Protein AF-A0AAJ5CHE5-F1 (afdb_monomer_lite)

pLDDT: mean 71.98, std 23.08, range [25.66, 97.44]

Sequence (199 aa):
MELFTPKFQGRPWISGQRVLHGYALPSAEVDTELLDFAAMCRPLMDGYPIDPLYPATPGDPGLLHITIDMVADAPSAEIIPAERDDLIGALGDQLAGLAPFTAQVGPPIGNIAGIVFDVWPDAEVLALQERMRAAMLAARGPVGPRQGPAALASTPAAQRLGADIRANPARHSGEGRQHHQERAGRCRTSAGPDRHRAR

Structure (mmCIF, N/CA/C/O backbone):
data_AF-A0AAJ5CHE5-F1
#
_entry.id   AF-A0AAJ5CHE5-F1
#
loop_
_atom_site.group_PDB
_atom_site.id
_atom_site.type_symbol
_atom_site.label_atom_id
_atom_site.label_alt_id
_atom_site.label_comp_id
_atom_site.label_asym_id
_atom_site.label_entity_id
_atom_site.label_seq_id
_atom_site.pdbx_PDB_ins_code
_atom_site.Cartn_x
_atom_site.Cartn_y
_atom_site.Cartn_z
_atom_site.occupancy
_atom_site.B_iso_or_equiv
_atom_site.auth_seq_id
_atom_site.auth_comp_id
_atom_site.auth_asym_id
_atom_site.auth_atom_id
_atom_site.pdbx_PDB_model_num
ATOM 1 N N . MET A 1 1 ? 2.580 -4.494 -28.553 1.00 56.59 1 MET A N 1
ATOM 2 C CA . MET A 1 1 ? 2.465 -3.819 -27.246 1.00 56.59 1 MET A CA 1
ATOM 3 C C . MET A 1 1 ? 3.868 -3.378 -26.876 1.00 56.59 1 MET A C 1
ATOM 5 O O . MET A 1 1 ? 4.761 -4.214 -26.941 1.00 56.59 1 MET A O 1
ATOM 9 N N . GLU A 1 2 ? 4.098 -2.090 -26.629 1.00 58.28 2 GLU A N 1
ATOM 10 C CA . GLU A 1 2 ? 5.409 -1.632 -26.151 1.00 58.28 2 GLU A CA 1
ATOM 11 C C . GLU A 1 2 ? 5.660 -2.185 -24.746 1.00 58.28 2 GLU A C 1
ATOM 13 O O . GLU A 1 2 ? 4.721 -2.343 -23.966 1.00 58.28 2 GLU A O 1
ATOM 18 N N . LEU A 1 3 ? 6.911 -2.522 -24.436 1.00 64.12 3 LEU A N 1
ATOM 19 C CA . LEU A 1 3 ? 7.287 -3.002 -23.110 1.00 64.12 3 LEU A CA 1
ATOM 20 C C . LEU A 1 3 ? 7.172 -1.861 -22.098 1.00 64.12 3 LEU A C 1
ATOM 22 O O . LEU A 1 3 ? 7.753 -0.789 -22.281 1.00 64.12 3 LEU A O 1
ATOM 26 N N . PHE A 1 4 ? 6.454 -2.110 -21.003 1.00 71.12 4 PHE A N 1
ATOM 27 C CA . PHE A 1 4 ? 6.445 -1.199 -19.867 1.00 71.12 4 PHE A CA 1
ATOM 28 C C . PHE A 1 4 ? 7.866 -1.037 -19.335 1.00 71.12 4 PHE A C 1
ATOM 30 O O . PHE A 1 4 ? 8.502 -2.005 -18.922 1.00 71.12 4 PHE A O 1
ATOM 37 N N . THR A 1 5 ? 8.354 0.201 -19.342 1.00 74.50 5 THR A N 1
ATOM 38 C CA . THR A 1 5 ? 9.623 0.559 -18.713 1.00 74.50 5 THR A CA 1
ATOM 39 C C . THR A 1 5 ? 9.305 1.265 -17.398 1.00 74.50 5 THR A C 1
ATOM 41 O O . THR A 1 5 ? 8.862 2.419 -17.438 1.00 74.50 5 THR A O 1
ATOM 44 N N . PRO A 1 6 ? 9.492 0.607 -16.240 1.00 76.12 6 PRO A N 1
ATOM 45 C CA . PRO A 1 6 ? 9.249 1.246 -14.957 1.00 76.12 6 PRO A CA 1
ATOM 46 C C . PRO A 1 6 ? 10.146 2.475 -14.790 1.00 76.12 6 PRO A C 1
ATOM 48 O O . PRO A 1 6 ? 11.259 2.542 -15.320 1.00 76.12 6 PRO A O 1
ATOM 51 N N . LYS A 1 7 ? 9.647 3.467 -14.052 1.00 83.19 7 LYS A N 1
ATOM 52 C CA . LYS A 1 7 ? 10.379 4.693 -13.727 1.00 83.19 7 LYS A CA 1
ATOM 53 C C . LYS A 1 7 ? 10.374 4.928 -12.223 1.00 83.19 7 LYS A C 1
ATOM 55 O O . LYS A 1 7 ? 9.366 4.683 -11.568 1.00 83.19 7 LYS A O 1
ATOM 60 N N . PHE A 1 8 ? 11.470 5.465 -11.703 1.00 83.50 8 PHE A N 1
ATOM 61 C CA . PHE A 1 8 ? 11.593 5.953 -10.332 1.00 83.50 8 PHE A CA 1
ATOM 62 C C . PHE A 1 8 ? 12.081 7.400 -10.373 1.00 83.50 8 PHE A C 1
ATOM 64 O O . PHE A 1 8 ? 13.067 7.699 -11.045 1.00 83.50 8 PHE A O 1
ATOM 71 N N . GLN A 1 9 ? 11.360 8.314 -9.716 1.00 82.75 9 GLN A N 1
ATOM 72 C CA . GLN A 1 9 ? 11.674 9.754 -9.720 1.00 82.75 9 GLN A CA 1
ATOM 73 C C . GLN A 1 9 ? 11.878 10.335 -11.136 1.00 82.75 9 GLN A C 1
ATOM 75 O O . GLN A 1 9 ? 12.824 11.070 -11.410 1.00 82.75 9 GLN A O 1
ATOM 80 N N . GLY A 1 10 ? 11.017 9.943 -12.081 1.00 84.38 10 GLY A N 1
ATOM 81 C CA . GLY A 1 10 ? 11.085 10.391 -13.477 1.00 84.38 10 GLY A CA 1
ATOM 82 C C . GLY A 1 10 ? 12.214 9.771 -14.313 1.00 84.38 10 GLY A C 1
ATOM 83 O O . GLY A 1 10 ? 12.252 9.994 -15.525 1.00 84.38 10 GLY A O 1
ATOM 84 N N . ARG A 1 11 ? 13.093 8.960 -13.716 1.00 85.06 11 ARG A N 1
ATOM 85 C CA . ARG A 1 11 ? 14.203 8.272 -14.394 1.00 85.06 11 ARG A CA 1
ATOM 86 C C . ARG A 1 11 ? 13.847 6.813 -14.682 1.00 85.06 11 ARG A C 1
ATOM 88 O O . ARG A 1 11 ? 13.038 6.249 -13.947 1.00 85.06 11 ARG A O 1
ATOM 95 N N . PRO A 1 12 ? 14.421 6.184 -15.725 1.00 87.38 12 PRO A N 1
ATOM 96 C CA . PRO A 1 12 ? 14.278 4.746 -15.932 1.00 87.38 12 PRO A CA 1
ATOM 97 C C . PRO A 1 12 ? 14.688 3.966 -14.679 1.00 87.38 12 PRO A C 1
ATOM 99 O O . PRO A 1 12 ? 15.694 4.290 -14.048 1.00 87.38 12 PRO A O 1
ATOM 102 N N . TRP A 1 13 ? 13.902 2.956 -14.321 1.00 84.19 13 TRP A N 1
ATOM 103 C CA . TRP A 1 13 ? 14.208 2.057 -13.214 1.00 84.19 13 TRP A CA 1
ATOM 104 C C . TRP A 1 13 ? 15.502 1.289 -13.483 1.00 84.19 13 TRP A C 1
ATOM 106 O O . TRP A 1 13 ? 15.678 0.715 -14.561 1.00 84.19 13 TRP A O 1
ATOM 116 N N . ILE A 1 14 ? 16.396 1.243 -12.498 1.00 87.44 14 ILE A N 1
ATOM 117 C CA . ILE A 1 14 ? 17.652 0.499 -12.606 1.00 87.44 14 ILE A CA 1
ATOM 118 C C . ILE A 1 14 ? 17.407 -0.947 -12.164 1.00 87.44 14 ILE A C 1
ATOM 120 O O . ILE A 1 14 ? 16.807 -1.201 -11.123 1.00 87.44 14 ILE A O 1
ATOM 124 N N . SER A 1 15 ? 17.869 -1.927 -12.944 1.00 84.19 15 SER A N 1
ATOM 125 C CA . SER A 1 15 ? 17.738 -3.339 -12.558 1.00 84.19 15 SER A CA 1
ATOM 126 C C . SER A 1 15 ? 18.385 -3.599 -11.192 1.00 84.19 15 SER A C 1
ATOM 128 O O . SER A 1 15 ? 19.487 -3.129 -10.919 1.00 84.19 15 SER A O 1
ATOM 130 N N . GLY A 1 16 ? 17.685 -4.322 -10.316 1.00 84.81 16 GLY A N 1
ATOM 131 C CA . GLY A 1 16 ? 18.113 -4.561 -8.932 1.00 84.81 16 GLY A CA 1
ATOM 132 C C . GLY A 1 16 ? 17.832 -3.411 -7.959 1.00 84.81 16 GLY A C 1
ATOM 133 O O . GLY A 1 16 ? 17.981 -3.601 -6.751 1.00 84.81 16 GLY A O 1
ATOM 134 N N . GLN A 1 17 ? 17.373 -2.252 -8.443 1.00 86.62 17 GLN A N 1
ATOM 135 C CA . GLN A 1 17 ? 16.861 -1.192 -7.581 1.00 86.62 17 GLN A CA 1
ATOM 136 C C . GLN A 1 17 ? 15.659 -1.700 -6.785 1.00 86.62 17 GLN A C 1
ATOM 138 O O . GLN A 1 17 ? 14.866 -2.516 -7.255 1.00 86.62 17 GLN A O 1
ATOM 143 N N . ARG A 1 18 ? 15.555 -1.229 -5.545 1.00 89.38 18 ARG A N 1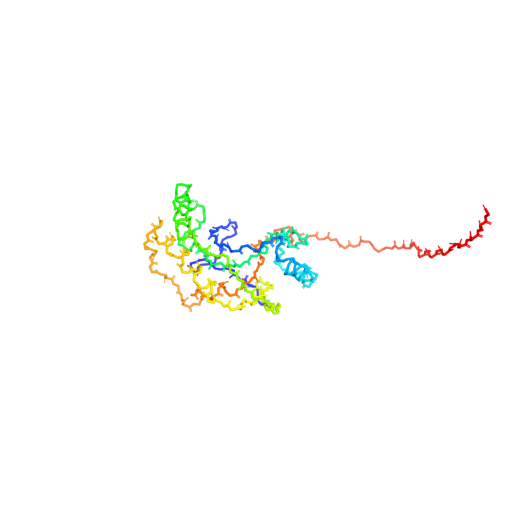
ATOM 144 C CA . ARG A 1 18 ? 14.492 -1.567 -4.602 1.00 89.38 18 ARG A CA 1
ATOM 145 C C . ARG A 1 18 ? 14.003 -0.286 -3.948 1.00 89.38 18 ARG A C 1
ATOM 147 O O . ARG A 1 18 ? 14.756 0.679 -3.840 1.00 89.38 18 ARG A O 1
ATOM 154 N N . VAL A 1 19 ? 12.760 -0.295 -3.503 1.00 90.00 19 VAL A N 1
ATOM 155 C CA . VAL A 1 19 ? 12.094 0.815 -2.812 1.00 90.00 19 VAL A CA 1
ATOM 156 C C . VAL A 1 19 ? 11.291 0.234 -1.648 1.00 90.00 19 VAL A C 1
ATOM 158 O O . VAL A 1 19 ? 11.085 -0.983 -1.590 1.00 90.00 19 VAL A O 1
ATOM 161 N N . LEU A 1 20 ? 10.903 1.072 -0.690 1.00 91.50 20 LEU A N 1
ATOM 162 C CA . LEU A 1 20 ? 10.041 0.641 0.411 1.00 91.50 20 LEU A CA 1
ATOM 163 C C . LEU A 1 20 ? 8.586 0.940 0.058 1.00 91.50 20 LEU A C 1
ATOM 165 O O . LEU A 1 20 ? 8.268 2.043 -0.379 1.00 91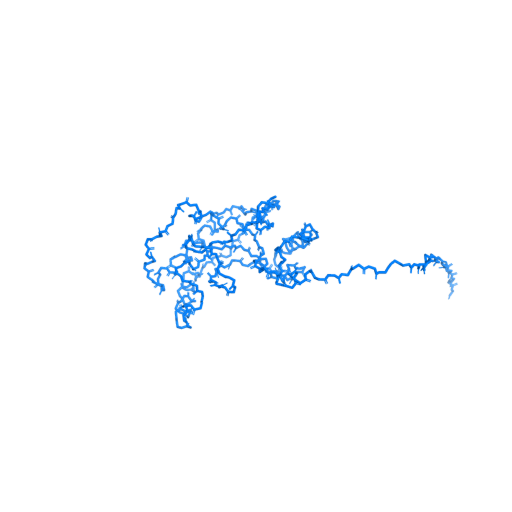.50 20 LEU A O 1
ATOM 169 N N . HIS A 1 21 ? 7.718 -0.041 0.274 1.00 89.56 21 HIS A N 1
ATOM 170 C CA . HIS A 1 21 ? 6.278 0.069 0.082 1.00 89.56 21 HIS A CA 1
ATOM 171 C C . HIS A 1 21 ? 5.552 -0.245 1.384 1.00 89.56 21 HIS A C 1
ATOM 173 O O . HIS A 1 21 ? 6.024 -1.056 2.184 1.00 89.56 21 HIS A O 1
ATOM 179 N N . GLY A 1 22 ? 4.400 0.390 1.568 1.00 90.81 22 GLY A N 1
ATOM 180 C CA . GLY A 1 22 ? 3.430 0.032 2.589 1.00 90.81 22 GLY A CA 1
ATOM 181 C C . GLY A 1 22 ? 2.238 -0.665 1.957 1.00 90.81 22 GLY A C 1
ATOM 182 O O . GLY A 1 22 ? 1.698 -0.222 0.939 1.00 90.81 22 GLY A O 1
ATOM 183 N N . TYR A 1 23 ? 1.831 -1.752 2.597 1.00 91.00 23 TYR A N 1
ATOM 184 C CA . TYR A 1 23 ? 0.799 -2.653 2.119 1.00 91.00 23 TYR A CA 1
ATOM 185 C C . TYR A 1 23 ? -0.244 -2.893 3.203 1.00 91.00 23 TYR A C 1
ATOM 187 O O . TYR A 1 23 ? 0.109 -3.023 4.375 1.00 91.00 23 TYR A O 1
ATOM 195 N N . ALA A 1 24 ? -1.511 -3.001 2.804 1.00 90.00 24 ALA A N 1
ATOM 196 C CA . ALA A 1 24 ? -2.525 -3.665 3.616 1.00 90.00 24 ALA A CA 1
ATOM 197 C C . ALA A 1 24 ? -2.683 -5.098 3.107 1.00 90.00 24 ALA A C 1
ATOM 199 O O . ALA A 1 24 ? -2.833 -5.322 1.903 1.00 90.00 24 ALA A O 1
ATOM 200 N N . LEU A 1 25 ? -2.600 -6.061 4.021 1.00 88.25 25 LEU A N 1
ATOM 201 C CA . LEU A 1 25 ? -2.668 -7.481 3.700 1.00 88.25 25 LEU A CA 1
ATOM 202 C C . LEU A 1 25 ? -4.070 -8.015 4.013 1.00 88.25 25 LEU A C 1
ATOM 204 O O . LEU A 1 25 ? -4.603 -7.675 5.073 1.00 88.25 25 LEU A O 1
ATOM 208 N N . PRO A 1 26 ? -4.650 -8.856 3.142 1.00 88.06 26 PRO A N 1
ATOM 209 C CA . PRO A 1 26 ? -5.839 -9.608 3.500 1.00 88.06 26 PRO A CA 1
ATOM 210 C C . PRO A 1 26 ? -5.508 -10.627 4.597 1.00 88.06 26 PRO A C 1
ATOM 212 O O . PRO A 1 26 ? -4.404 -11.180 4.661 1.00 88.06 26 PRO A O 1
ATOM 215 N N . SER A 1 27 ? -6.477 -10.880 5.466 1.00 87.44 27 SER A N 1
ATOM 216 C CA . SER A 1 27 ? -6.411 -11.902 6.500 1.00 87.44 27 SER A CA 1
ATOM 217 C C . SER A 1 27 ? -6.752 -13.267 5.912 1.00 87.44 27 SER A C 1
ATOM 219 O O . SER A 1 27 ? -7.859 -13.480 5.425 1.00 87.44 27 SER A O 1
ATOM 221 N N . ALA A 1 28 ? -5.838 -14.231 6.030 1.00 85.81 28 ALA A N 1
ATOM 222 C CA . ALA A 1 28 ? -6.068 -15.609 5.588 1.00 85.81 28 ALA A CA 1
ATOM 223 C C . ALA A 1 28 ? -7.290 -16.276 6.240 1.00 85.81 28 ALA A C 1
ATOM 225 O O . ALA A 1 28 ? -7.907 -17.159 5.650 1.00 85.81 28 ALA A O 1
ATOM 226 N N . GLU A 1 29 ? -7.621 -15.861 7.463 1.00 87.94 29 GLU A N 1
ATOM 227 C CA . GLU A 1 29 ? -8.701 -16.445 8.259 1.00 87.94 29 GLU A CA 1
ATOM 228 C C . GLU A 1 29 ? -10.073 -15.863 7.902 1.00 87.94 29 GLU A C 1
ATOM 230 O O . GLU A 1 29 ? -11.092 -16.520 8.108 1.00 87.94 29 GLU A O 1
ATOM 235 N N . VAL A 1 30 ? -10.106 -14.635 7.375 1.00 88.94 30 VAL A N 1
ATOM 236 C CA . VAL A 1 30 ? -11.345 -13.886 7.116 1.00 88.94 30 VAL A CA 1
ATOM 237 C C . VAL A 1 30 ? -11.624 -13.790 5.619 1.00 88.94 30 VAL A C 1
ATOM 239 O O . VAL A 1 30 ? -12.741 -14.050 5.180 1.00 88.94 30 VAL A O 1
ATOM 242 N N . ASP A 1 31 ? -10.601 -13.507 4.816 1.00 89.94 31 ASP A N 1
ATOM 243 C CA . ASP A 1 31 ? -10.728 -13.129 3.406 1.00 89.94 31 ASP A CA 1
ATOM 244 C C . ASP A 1 31 ? -10.613 -14.334 2.457 1.00 89.94 31 ASP A C 1
ATOM 246 O O . ASP A 1 31 ? -10.105 -14.230 1.342 1.00 89.94 31 ASP A O 1
ATOM 250 N N . THR A 1 32 ? -11.083 -15.504 2.892 1.00 90.69 32 THR A N 1
ATOM 251 C CA . THR A 1 32 ? -10.957 -16.772 2.146 1.00 90.69 32 THR A CA 1
ATOM 252 C C . THR A 1 32 ? -11.545 -16.703 0.733 1.00 90.69 32 THR A C 1
ATOM 254 O O . THR A 1 32 ? -10.900 -17.149 -0.212 1.00 90.69 32 THR A O 1
ATOM 257 N N . GLU A 1 33 ? -12.702 -16.056 0.555 1.00 90.69 33 GLU A N 1
ATOM 258 C CA . GLU A 1 33 ? -13.328 -15.862 -0.762 1.00 90.69 33 GLU A CA 1
ATOM 259 C C . GLU A 1 33 ? -12.449 -15.028 -1.706 1.00 90.69 33 GLU A C 1
ATOM 261 O O . GLU A 1 33 ? -12.316 -15.344 -2.891 1.00 90.69 33 GLU 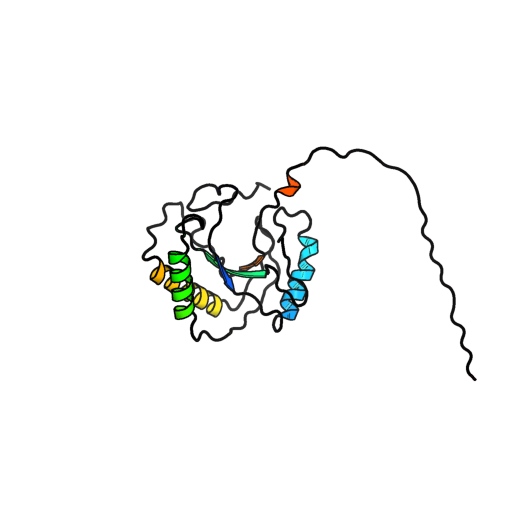A O 1
ATOM 266 N N . LEU A 1 34 ? -11.789 -13.992 -1.180 1.00 88.44 34 LEU A N 1
ATOM 267 C CA . LEU A 1 34 ? -10.852 -13.180 -1.950 1.00 88.44 34 LEU A CA 1
ATOM 268 C C . LEU A 1 34 ? -9.621 -13.995 -2.361 1.00 88.44 34 LEU A C 1
ATOM 270 O O . LEU A 1 34 ? -9.164 -13.888 -3.502 1.00 88.44 34 LEU A O 1
ATOM 274 N N . LEU A 1 35 ? -9.086 -14.810 -1.450 1.00 88.31 35 LEU A N 1
ATOM 275 C CA . LEU A 1 35 ? -7.929 -15.659 -1.736 1.00 88.31 35 LEU A CA 1
ATOM 276 C C . LEU A 1 35 ? -8.250 -16.710 -2.802 1.00 88.31 35 LEU A C 1
ATOM 278 O O . LEU A 1 35 ? -7.461 -16.897 -3.732 1.00 88.31 35 LEU A O 1
ATOM 282 N N . ASP A 1 36 ? -9.426 -17.331 -2.721 1.00 88.56 36 ASP A N 1
ATOM 283 C CA . ASP A 1 36 ? -9.908 -18.278 -3.725 1.00 88.56 36 ASP A CA 1
ATOM 284 C C . ASP A 1 36 ? -10.092 -17.592 -5.086 1.00 88.56 36 ASP A C 1
ATOM 286 O O . ASP A 1 36 ? -9.656 -18.108 -6.121 1.00 88.56 36 ASP A O 1
ATOM 290 N N . PHE A 1 37 ? -10.668 -16.388 -5.098 1.00 86.62 37 PHE A N 1
ATOM 291 C CA . PHE A 1 37 ? -10.841 -15.603 -6.317 1.00 86.62 37 PHE A CA 1
ATOM 292 C C . PHE A 1 37 ? -9.507 -15.216 -6.969 1.00 86.62 37 PHE A C 1
ATOM 294 O O . PHE A 1 37 ? -9.321 -15.396 -8.179 1.00 86.62 37 PHE A O 1
ATOM 301 N N . ALA A 1 38 ? -8.545 -14.746 -6.173 1.00 84.81 38 ALA A N 1
ATOM 302 C CA . ALA A 1 38 ? -7.204 -14.424 -6.647 1.00 84.81 38 ALA A CA 1
ATOM 303 C C . ALA A 1 38 ? -6.482 -15.670 -7.192 1.00 84.81 38 ALA A C 1
ATOM 305 O O . ALA A 1 38 ? -5.860 -15.609 -8.258 1.00 84.81 38 ALA A O 1
ATOM 306 N N . ALA A 1 39 ? -6.619 -16.817 -6.519 1.00 83.44 39 ALA A N 1
ATOM 307 C CA . ALA A 1 39 ? -6.057 -18.085 -6.974 1.00 83.44 39 ALA A CA 1
ATOM 308 C C . ALA A 1 39 ? -6.654 -18.536 -8.322 1.00 83.44 39 ALA A C 1
ATOM 310 O O . ALA A 1 39 ? -5.912 -18.996 -9.196 1.00 83.44 39 ALA A O 1
ATOM 311 N N . MET A 1 40 ? -7.961 -18.341 -8.544 1.00 85.00 40 MET A N 1
ATOM 312 C CA . MET A 1 40 ? -8.621 -18.644 -9.825 1.00 85.00 40 MET A CA 1
ATOM 313 C C . MET A 1 40 ? -8.141 -17.764 -10.984 1.00 85.00 40 MET A C 1
ATOM 315 O O . MET A 1 40 ? -8.159 -18.205 -12.133 1.00 85.00 40 MET A O 1
ATOM 319 N N . CYS A 1 41 ? -7.686 -16.540 -10.711 1.00 81.44 41 CYS A N 1
ATOM 320 C CA . CYS A 1 41 ? -7.152 -15.651 -11.745 1.00 81.44 41 CYS A CA 1
ATOM 321 C C . CYS A 1 41 ? -5.752 -16.072 -12.223 1.00 81.44 41 CYS A C 1
ATOM 323 O O . CYS A 1 41 ? -5.330 -15.692 -13.315 1.00 81.44 41 CYS A O 1
ATOM 325 N N . ARG A 1 42 ? -5.019 -16.873 -11.438 1.00 78.44 42 ARG A N 1
ATOM 326 C CA . ARG A 1 42 ? -3.613 -17.212 -11.703 1.00 78.44 42 ARG A CA 1
ATOM 327 C C . ARG A 1 42 ? -3.359 -17.861 -13.070 1.00 78.44 42 ARG A C 1
ATOM 329 O O . ARG A 1 42 ? -2.418 -17.428 -13.731 1.00 78.44 42 ARG A O 1
ATOM 336 N N . PRO A 1 43 ? -4.139 -18.852 -13.545 1.00 81.69 43 PRO A N 1
ATOM 337 C CA . PRO A 1 43 ? -3.897 -19.447 -14.859 1.00 81.69 43 PRO A CA 1
ATOM 338 C C . PRO A 1 43 ? -4.020 -18.443 -16.014 1.00 81.69 43 PRO A C 1
ATOM 340 O O . PRO A 1 43 ? -3.395 -18.635 -17.051 1.00 81.69 43 PRO A O 1
ATOM 343 N N . LEU A 1 44 ? -4.779 -17.354 -15.834 1.00 79.06 44 LEU A N 1
ATOM 344 C CA . LEU A 1 44 ? -4.916 -16.288 -16.836 1.00 79.06 44 LEU A CA 1
ATOM 345 C C . LEU A 1 44 ? -3.652 -15.426 -16.957 1.00 79.06 44 LEU A C 1
ATOM 347 O O . LEU A 1 44 ? -3.474 -14.737 -17.957 1.00 79.06 44 LEU A O 1
ATOM 351 N N . MET A 1 45 ? -2.785 -15.473 -15.945 1.00 74.62 45 MET A N 1
ATOM 352 C CA . MET A 1 45 ? -1.503 -14.771 -15.906 1.00 74.62 45 MET A CA 1
ATOM 353 C C . MET A 1 45 ? -0.345 -15.610 -16.450 1.00 74.62 45 MET A C 1
ATOM 355 O O . MET A 1 45 ? 0.790 -15.131 -16.472 1.00 74.62 45 MET A O 1
ATOM 359 N N . ASP A 1 46 ? -0.588 -16.847 -16.895 1.00 76.81 46 ASP A N 1
ATOM 360 C CA . ASP A 1 46 ? 0.484 -17.657 -17.467 1.00 76.81 46 ASP A CA 1
ATOM 361 C C . ASP A 1 46 ? 1.084 -16.973 -18.707 1.00 76.81 46 ASP A C 1
ATOM 363 O O . ASP A 1 46 ? 0.386 -16.459 -19.582 1.00 76.81 46 ASP A O 1
ATOM 367 N N . GLY A 1 47 ? 2.413 -16.919 -18.756 1.00 70.75 47 GLY A N 1
ATOM 368 C CA . GLY A 1 47 ? 3.157 -16.229 -19.809 1.00 70.75 47 GLY A CA 1
ATOM 369 C C . GLY A 1 47 ? 3.227 -14.701 -19.692 1.00 70.75 47 GLY A C 1
ATOM 370 O O . GLY A 1 47 ? 3.960 -14.094 -20.478 1.00 70.75 47 GLY A O 1
ATOM 371 N N . TYR A 1 48 ? 2.558 -14.065 -18.720 1.00 66.75 48 TYR A N 1
ATOM 372 C CA . TYR A 1 48 ? 2.789 -12.644 -18.446 1.00 66.75 48 TYR A CA 1
ATOM 373 C C . TYR A 1 48 ? 4.174 -12.427 -17.808 1.00 66.75 48 TYR A C 1
ATOM 375 O O . TYR A 1 48 ? 4.641 -13.252 -17.022 1.00 66.75 48 TYR A O 1
ATOM 383 N N . PRO A 1 49 ? 4.861 -11.309 -18.116 1.00 60.44 49 PRO A N 1
ATOM 384 C CA . PRO A 1 49 ? 6.218 -11.035 -17.624 1.00 60.44 49 PRO A CA 1
ATOM 385 C C . PRO A 1 49 ? 6.283 -10.768 -16.111 1.00 60.44 49 PRO A C 1
ATOM 387 O O . PRO A 1 49 ? 7.370 -10.624 -15.550 1.00 60.44 49 PRO A O 1
ATOM 390 N N . ILE A 1 50 ? 5.121 -10.678 -15.469 1.00 60.84 50 ILE A N 1
ATOM 391 C CA . ILE A 1 50 ? 4.941 -10.379 -14.057 1.00 60.84 50 ILE A CA 1
ATOM 392 C C . ILE A 1 50 ? 4.339 -11.629 -13.436 1.00 60.84 50 ILE A C 1
ATOM 394 O O . ILE A 1 50 ? 3.132 -11.851 -13.479 1.00 60.84 50 ILE A O 1
ATOM 398 N N . ASP A 1 51 ? 5.235 -12.470 -12.934 1.00 57.41 51 ASP A N 1
ATOM 399 C CA . ASP A 1 51 ? 4.903 -13.686 -12.208 1.00 57.41 51 ASP A CA 1
ATOM 400 C C . ASP A 1 51 ? 5.084 -13.383 -10.716 1.00 57.41 51 ASP A C 1
ATOM 402 O O . ASP A 1 51 ? 6.217 -13.113 -10.290 1.00 57.41 51 ASP A O 1
ATOM 406 N N . PRO A 1 52 ? 4.007 -13.342 -9.914 1.00 57.22 52 PRO A N 1
ATOM 407 C CA . PRO A 1 52 ? 4.159 -13.197 -8.481 1.00 57.22 52 PRO A CA 1
ATOM 408 C C . PRO A 1 52 ? 4.892 -14.436 -7.969 1.00 57.22 52 PRO A C 1
ATOM 410 O O . PRO A 1 52 ? 4.345 -15.534 -7.940 1.00 57.22 52 PRO A O 1
ATOM 413 N N . LEU A 1 53 ? 6.144 -14.251 -7.539 1.00 55.25 53 LEU A N 1
ATOM 414 C CA . LEU A 1 53 ? 7.000 -15.328 -7.024 1.00 55.25 53 LEU A CA 1
ATOM 415 C C . LEU A 1 53 ? 6.346 -16.118 -5.873 1.00 55.25 53 LEU A C 1
ATOM 417 O O . LEU A 1 53 ? 6.750 -17.248 -5.615 1.00 55.25 53 LEU A O 1
ATOM 421 N N . TYR A 1 54 ? 5.337 -15.534 -5.216 1.00 63.44 54 TYR A N 1
ATOM 422 C CA . TYR A 1 54 ? 4.497 -16.172 -4.205 1.00 63.44 54 TYR A CA 1
ATOM 423 C C . TYR A 1 54 ? 3.029 -15.751 -4.407 1.00 63.44 54 TYR A C 1
ATOM 425 O O . TYR A 1 54 ? 2.601 -14.719 -3.888 1.00 63.44 54 TYR A O 1
ATOM 433 N N . PRO A 1 55 ? 2.257 -16.487 -5.219 1.00 68.06 55 PRO A N 1
ATOM 434 C CA . PRO A 1 55 ? 0.852 -16.177 -5.457 1.00 68.06 55 PRO A CA 1
ATOM 435 C C . PRO A 1 55 ? -0.001 -16.553 -4.246 1.00 68.06 55 PRO A C 1
ATOM 437 O O . PRO A 1 55 ? 0.339 -17.487 -3.522 1.00 68.06 55 PRO A O 1
ATOM 440 N N . ALA A 1 56 ? -1.134 -15.868 -4.079 1.00 69.00 56 ALA A N 1
ATOM 441 C CA . ALA A 1 56 ? -2.144 -16.271 -3.110 1.00 69.00 56 ALA A CA 1
ATOM 442 C C . ALA A 1 56 ? -2.614 -17.709 -3.370 1.00 69.00 56 ALA A C 1
ATOM 444 O O . ALA A 1 56 ? -2.789 -18.134 -4.520 1.00 69.00 56 ALA A O 1
ATOM 445 N N . THR A 1 57 ? -2.833 -18.444 -2.289 1.00 77.06 57 THR A N 1
ATOM 446 C CA . THR A 1 57 ? -3.452 -19.769 -2.274 1.00 77.06 57 THR A CA 1
ATOM 447 C C . THR A 1 57 ? -4.527 -19.809 -1.182 1.00 77.06 57 THR A C 1
ATOM 449 O O . THR A 1 57 ? -4.554 -18.924 -0.324 1.00 77.06 57 THR A O 1
ATOM 452 N N . PRO A 1 58 ? -5.440 -20.794 -1.186 1.00 77.75 58 PRO A N 1
ATOM 453 C CA . PRO A 1 58 ? -6.429 -20.911 -0.119 1.00 77.75 58 PRO A CA 1
ATOM 454 C C . PRO A 1 58 ? -5.746 -20.973 1.257 1.00 77.75 58 PRO A C 1
ATOM 456 O O . PRO A 1 58 ? -4.948 -21.873 1.519 1.00 77.75 58 PRO A O 1
ATOM 459 N N . GLY A 1 59 ? -6.040 -19.996 2.119 1.00 77.50 59 GLY A N 1
ATOM 460 C CA . GLY A 1 59 ? -5.439 -19.872 3.453 1.00 77.50 59 GLY A CA 1
ATOM 461 C C . GLY A 1 59 ? -4.030 -19.262 3.504 1.00 77.50 59 GLY A C 1
ATOM 462 O O . GLY A 1 59 ? -3.453 -19.202 4.587 1.00 77.50 59 GLY A O 1
ATOM 463 N N . ASP A 1 60 ? -3.476 -18.785 2.386 1.00 78.94 60 ASP A N 1
ATOM 464 C CA . ASP A 1 60 ? -2.219 -18.024 2.355 1.00 78.94 60 ASP A CA 1
ATOM 465 C C . ASP A 1 60 ? -2.323 -16.867 1.348 1.00 78.94 60 ASP A C 1
ATOM 467 O O . ASP A 1 60 ? -2.398 -17.108 0.140 1.00 78.94 60 ASP A O 1
ATOM 471 N N . PRO A 1 61 ? -2.302 -15.600 1.795 1.00 78.00 61 PRO A N 1
ATOM 472 C CA . PRO A 1 61 ? -2.387 -14.461 0.894 1.00 78.00 61 PRO A CA 1
ATOM 473 C C . PRO A 1 61 ? -1.176 -14.336 -0.038 1.00 78.00 61 PRO A C 1
ATOM 475 O O . PRO A 1 61 ? -1.271 -13.641 -1.051 1.00 78.00 61 PRO A O 1
ATOM 478 N N . GLY A 1 62 ? -0.050 -15.000 0.245 1.00 83.19 62 GLY A N 1
ATOM 479 C CA . GLY A 1 62 ? 1.170 -14.862 -0.543 1.00 83.19 62 GLY A CA 1
ATOM 480 C C . GLY A 1 62 ? 1.582 -13.390 -0.655 1.00 83.19 62 GLY A C 1
ATOM 481 O O . GLY A 1 62 ? 1.778 -12.707 0.348 1.00 83.19 62 GLY A O 1
ATOM 482 N N . LEU A 1 63 ? 1.698 -12.885 -1.886 1.00 81.50 63 LEU A N 1
ATOM 483 C CA . LEU A 1 63 ? 1.957 -11.468 -2.178 1.00 81.50 63 LEU A CA 1
ATOM 484 C C . LEU A 1 63 ? 0.700 -10.661 -2.500 1.00 81.50 63 LEU A C 1
ATOM 486 O O . LEU A 1 63 ? 0.845 -9.548 -2.994 1.00 81.50 63 LEU A O 1
ATOM 490 N N . LEU A 1 64 ? -0.509 -11.178 -2.287 1.00 85.56 64 LEU A N 1
ATOM 491 C CA . LEU A 1 64 ? -1.726 -10.397 -2.496 1.00 85.56 64 LEU A CA 1
ATOM 492 C C . LEU A 1 64 ? -1.815 -9.284 -1.450 1.00 85.56 64 LEU A C 1
ATOM 494 O O . LEU A 1 64 ? -1.776 -9.546 -0.249 1.00 85.56 64 LEU A O 1
ATOM 498 N N . HIS A 1 65 ? -1.931 -8.041 -1.903 1.00 88.50 65 HIS A N 1
ATOM 499 C CA . HIS A 1 65 ? -1.986 -6.883 -1.020 1.00 88.50 65 HIS A CA 1
ATOM 500 C C . HIS A 1 65 ? -2.673 -5.692 -1.685 1.00 88.50 65 HIS A C 1
ATOM 502 O O . HIS A 1 65 ? -2.742 -5.589 -2.910 1.00 88.50 65 HIS A O 1
ATOM 508 N N . ILE A 1 66 ? -3.136 -4.743 -0.874 1.00 88.88 66 ILE A N 1
ATOM 509 C CA . ILE A 1 66 ? -3.514 -3.406 -1.339 1.00 88.88 66 ILE A CA 1
ATOM 510 C C . ILE A 1 66 ? -2.273 -2.525 -1.227 1.00 88.88 66 ILE A C 1
ATOM 512 O O . ILE A 1 66 ? -1.688 -2.406 -0.146 1.00 88.88 66 ILE A O 1
ATOM 516 N N . THR A 1 67 ? -1.850 -1.914 -2.337 1.00 88.25 67 THR A N 1
ATOM 517 C CA . THR A 1 67 ? -0.748 -0.942 -2.304 1.00 88.25 67 THR A CA 1
ATOM 518 C C . THR A 1 67 ? -1.231 0.348 -1.660 1.00 88.25 67 THR A C 1
ATOM 520 O O . THR A 1 67 ? -2.060 1.042 -2.235 1.00 88.25 67 THR A O 1
ATOM 523 N N . ILE A 1 68 ? -0.709 0.699 -0.484 1.00 91.50 68 ILE A N 1
ATOM 524 C CA . ILE A 1 68 ? -1.136 1.913 0.225 1.00 91.50 68 ILE A CA 1
ATOM 525 C C . ILE A 1 68 ? -0.318 3.114 -0.239 1.00 91.50 68 ILE A C 1
ATOM 527 O O . ILE A 1 68 ? -0.870 4.095 -0.744 1.00 91.50 68 ILE A O 1
ATOM 531 N N . ASP A 1 69 ? 1.004 3.038 -0.103 1.00 90.19 69 ASP A N 1
ATOM 532 C CA . ASP A 1 69 ? 1.918 4.067 -0.592 1.00 90.19 69 ASP A CA 1
ATOM 533 C C . ASP A 1 69 ? 3.347 3.516 -0.744 1.00 90.19 69 ASP A C 1
ATOM 535 O O . ASP A 1 69 ? 3.654 2.384 -0.356 1.00 90.19 69 ASP A O 1
ATOM 539 N N . MET A 1 70 ? 4.229 4.326 -1.320 1.00 89.25 70 MET A N 1
ATOM 540 C CA . MET A 1 70 ? 5.641 4.020 -1.533 1.00 89.25 70 MET A CA 1
ATOM 541 C C . MET A 1 70 ? 6.505 5.157 -0.990 1.00 89.25 70 MET A C 1
ATOM 543 O O . MET A 1 70 ? 6.266 6.331 -1.280 1.00 89.25 70 MET A O 1
ATOM 547 N N . VAL A 1 71 ? 7.576 4.807 -0.278 1.00 90.31 71 VAL A N 1
ATOM 548 C CA . VAL A 1 71 ? 8.642 5.752 0.070 1.00 90.31 71 VAL A CA 1
ATOM 549 C C . VAL A 1 71 ? 9.415 6.065 -1.211 1.00 90.31 71 VAL A C 1
ATOM 551 O O . VAL A 1 71 ? 10.211 5.262 -1.699 1.00 90.31 71 VAL A O 1
ATOM 554 N N . ALA A 1 72 ? 9.089 7.206 -1.816 1.00 86.88 72 ALA A N 1
ATOM 555 C CA . ALA A 1 72 ? 9.490 7.550 -3.178 1.00 86.88 72 ALA A CA 1
ATOM 556 C C . ALA A 1 72 ? 10.664 8.540 -3.260 1.00 86.88 72 ALA A C 1
ATOM 558 O O . ALA A 1 72 ? 11.063 8.920 -4.362 1.00 86.88 72 ALA A O 1
ATOM 559 N N . ASP A 1 73 ? 11.194 8.997 -2.127 1.00 85.81 73 ASP A N 1
ATOM 560 C CA . ASP A 1 73 ? 12.267 9.996 -2.038 1.00 85.81 73 ASP A CA 1
ATOM 561 C C . ASP A 1 73 ? 13.672 9.388 -2.125 1.00 85.81 73 ASP A C 1
ATOM 563 O O . ASP A 1 73 ? 14.595 10.072 -2.563 1.00 85.81 73 ASP A O 1
ATOM 567 N N . ALA A 1 74 ? 13.820 8.101 -1.810 1.00 89.69 74 ALA A N 1
ATOM 568 C CA . ALA A 1 74 ? 15.078 7.380 -1.940 1.00 89.69 74 ALA A CA 1
ATOM 569 C C . ALA A 1 74 ? 14.852 5.893 -2.274 1.00 89.69 74 ALA A C 1
ATOM 571 O O . ALA A 1 74 ? 13.853 5.299 -1.854 1.00 89.69 74 ALA A O 1
ATOM 572 N N . PRO A 1 75 ? 15.763 5.245 -3.020 1.00 91.88 75 PRO A N 1
ATOM 573 C CA . PRO A 1 75 ? 15.774 3.794 -3.122 1.00 91.88 75 PRO A CA 1
ATOM 574 C C . PRO A 1 75 ? 16.084 3.169 -1.756 1.00 91.88 75 PRO A C 1
ATOM 576 O O . PRO A 1 75 ? 16.801 3.725 -0.930 1.00 91.88 75 PRO A O 1
ATOM 579 N N . SER A 1 76 ? 15.601 1.950 -1.517 1.00 93.06 76 SER A N 1
ATOM 580 C CA . SER A 1 76 ? 15.680 1.312 -0.198 1.00 93.06 76 SER A CA 1
ATOM 581 C C . SER A 1 76 ? 17.111 1.088 0.299 1.00 93.06 76 SER A C 1
ATOM 583 O O . SER A 1 76 ? 17.314 0.891 1.490 1.00 93.06 76 SER A O 1
ATOM 585 N N . ALA A 1 77 ? 18.087 1.030 -0.612 1.00 93.44 77 ALA A N 1
ATOM 586 C CA . ALA A 1 77 ? 19.500 0.875 -0.268 1.00 93.44 77 ALA A CA 1
ATOM 587 C C . ALA A 1 77 ? 20.083 2.124 0.415 1.00 93.44 77 ALA A C 1
ATOM 589 O O . ALA A 1 77 ? 21.055 2.006 1.151 1.00 93.44 77 ALA A O 1
ATOM 590 N N . GLU A 1 78 ? 19.478 3.290 0.188 1.00 93.94 78 GLU A N 1
ATOM 591 C CA . GLU A 1 78 ? 19.863 4.560 0.809 1.00 93.94 78 GLU A CA 1
ATOM 592 C C . GLU A 1 78 ? 19.129 4.799 2.135 1.00 93.94 78 GLU A C 1
ATOM 594 O O . GLU A 1 78 ? 19.532 5.665 2.898 1.00 93.94 78 GLU A O 1
ATOM 599 N N . ILE A 1 79 ? 18.088 4.009 2.429 1.00 93.38 79 ILE A N 1
ATOM 600 C CA . ILE A 1 79 ? 17.329 4.089 3.678 1.00 93.38 79 ILE A CA 1
ATOM 601 C C . ILE A 1 79 ? 17.967 3.155 4.708 1.00 93.38 79 ILE A C 1
ATOM 603 O O . ILE A 1 79 ? 17.772 1.927 4.657 1.00 93.38 79 ILE A O 1
ATOM 607 N N . ILE A 1 80 ? 18.747 3.737 5.619 1.00 94.31 80 ILE A N 1
ATOM 608 C CA . ILE A 1 80 ? 19.550 2.997 6.603 1.00 94.31 80 ILE A CA 1
ATOM 609 C C . ILE A 1 80 ? 18.668 2.357 7.692 1.00 94.31 80 ILE A C 1
ATOM 611 O O . ILE A 1 80 ? 17.519 2.758 7.858 1.00 94.31 80 ILE A O 1
ATOM 615 N N . PRO A 1 81 ? 19.174 1.375 8.468 1.00 96.06 81 PRO A N 1
ATOM 616 C CA . PRO A 1 81 ? 18.376 0.700 9.495 1.00 96.06 81 PRO A CA 1
ATOM 617 C C . PRO A 1 81 ? 17.701 1.642 10.499 1.00 96.06 81 PRO A C 1
ATOM 619 O O . PRO A 1 81 ? 16.510 1.498 10.724 1.00 96.06 81 PRO A O 1
ATOM 622 N N . ALA A 1 82 ? 18.411 2.655 11.005 1.00 94.94 82 ALA A N 1
ATOM 623 C CA . ALA A 1 82 ? 17.833 3.620 11.945 1.00 94.94 82 ALA A CA 1
ATOM 624 C C . ALA A 1 82 ? 16.628 4.374 11.350 1.00 94.94 82 ALA A C 1
ATOM 626 O O . ALA A 1 82 ? 15.584 4.455 11.978 1.00 94.94 82 ALA A O 1
ATOM 627 N N . GLU A 1 83 ? 16.718 4.828 10.096 1.00 94.69 83 GLU A N 1
ATOM 628 C CA . GLU A 1 83 ? 15.598 5.494 9.415 1.00 94.69 83 GLU A CA 1
ATOM 629 C C . GLU A 1 83 ? 14.421 4.541 9.156 1.00 94.69 83 GLU A C 1
ATOM 631 O O . GLU A 1 83 ? 13.270 4.970 9.083 1.00 94.69 83 GLU A O 1
ATOM 636 N N . ARG A 1 84 ? 14.692 3.240 8.979 1.00 95.81 84 ARG A N 1
ATOM 637 C CA . ARG A 1 84 ? 13.636 2.222 8.868 1.00 95.81 84 ARG A CA 1
ATOM 638 C C . ARG A 1 84 ? 12.941 2.021 10.203 1.00 95.81 84 ARG A C 1
ATOM 640 O O . ARG A 1 84 ? 11.721 1.906 10.210 1.00 95.81 84 ARG A O 1
ATOM 647 N N . ASP A 1 85 ? 13.697 1.993 11.293 1.00 96.50 85 ASP A N 1
ATOM 648 C CA . ASP A 1 85 ? 13.148 1.876 12.641 1.00 96.50 85 ASP A CA 1
ATOM 649 C C . ASP A 1 85 ? 12.295 3.109 12.980 1.00 96.50 85 ASP A C 1
ATOM 651 O O . ASP A 1 85 ? 11.172 2.953 13.457 1.00 96.50 85 ASP A O 1
ATOM 655 N N . ASP A 1 86 ? 12.753 4.312 12.616 1.00 95.62 86 ASP A N 1
ATOM 656 C CA . ASP A 1 86 ? 11.982 5.555 12.757 1.00 95.62 86 ASP A CA 1
ATOM 657 C C . ASP A 1 86 ? 10.684 5.520 11.931 1.00 95.62 86 ASP A C 1
ATOM 659 O O . ASP A 1 86 ? 9.613 5.881 12.425 1.00 95.62 86 ASP A O 1
ATOM 663 N N . LEU A 1 87 ? 10.747 5.034 10.683 1.00 95.25 87 LEU A N 1
ATOM 664 C CA . LEU A 1 87 ? 9.563 4.831 9.839 1.00 95.25 87 LEU A CA 1
ATOM 665 C C . LEU A 1 87 ? 8.582 3.832 10.460 1.00 95.25 87 LEU A C 1
ATOM 667 O O . LEU A 1 87 ? 7.379 4.087 10.468 1.00 95.25 87 LEU A O 1
ATOM 671 N N . ILE A 1 88 ? 9.077 2.700 10.965 1.00 96.25 88 ILE A N 1
ATOM 672 C CA . ILE A 1 88 ? 8.251 1.669 11.606 1.00 96.25 88 ILE A CA 1
ATOM 673 C C . ILE A 1 88 ? 7.597 2.228 12.873 1.00 96.25 88 ILE A C 1
ATOM 675 O O . ILE A 1 88 ? 6.401 2.014 13.069 1.00 96.25 88 ILE A O 1
ATOM 679 N N . GLY A 1 89 ? 8.342 2.973 13.694 1.00 97.44 89 GLY A N 1
ATOM 680 C CA . GLY A 1 89 ? 7.820 3.637 14.888 1.00 97.44 89 GLY A CA 1
ATOM 681 C C . GLY A 1 89 ? 6.714 4.636 14.549 1.00 97.44 89 GLY A C 1
ATOM 682 O O . GLY A 1 89 ? 5.600 4.517 15.056 1.00 97.44 89 GLY A O 1
ATOM 683 N N . ALA A 1 90 ? 6.974 5.549 13.610 1.00 97.00 90 ALA A N 1
ATOM 684 C CA . ALA A 1 90 ? 5.987 6.535 13.174 1.00 97.00 90 ALA A CA 1
ATOM 685 C C . ALA A 1 90 ? 4.737 5.888 12.550 1.00 97.00 90 ALA A C 1
ATOM 687 O O . ALA A 1 90 ? 3.620 6.367 12.759 1.00 97.00 90 ALA A O 1
ATOM 688 N N . LEU A 1 91 ? 4.900 4.794 11.795 1.00 96.06 91 LEU A N 1
ATOM 689 C CA . LEU A 1 91 ? 3.774 4.014 11.277 1.00 96.06 91 LEU A CA 1
ATOM 690 C C . LEU A 1 91 ? 2.978 3.372 12.414 1.00 96.06 91 LEU A C 1
ATOM 692 O O . LEU A 1 91 ? 1.753 3.452 12.404 1.00 96.06 91 LEU A O 1
ATOM 696 N N . GLY A 1 92 ? 3.655 2.782 13.399 1.00 96.94 92 GLY A N 1
ATOM 697 C CA . GLY A 1 92 ? 3.023 2.225 14.593 1.00 96.94 92 GLY A CA 1
ATOM 698 C C . GLY A 1 92 ? 2.151 3.253 15.311 1.00 96.94 92 GLY A C 1
ATOM 699 O O . GLY A 1 92 ? 0.987 2.972 15.589 1.00 96.94 92 GLY A O 1
ATOM 700 N N . ASP A 1 93 ? 2.670 4.463 15.515 1.00 97.12 93 ASP A N 1
ATOM 701 C CA . ASP A 1 93 ? 1.942 5.551 16.173 1.00 97.12 93 ASP A CA 1
ATOM 702 C C . ASP A 1 93 ? 0.729 6.030 15.357 1.00 97.12 93 ASP A C 1
ATOM 704 O O . ASP A 1 93 ? -0.358 6.221 15.903 1.00 97.12 93 ASP A O 1
ATOM 708 N N . GLN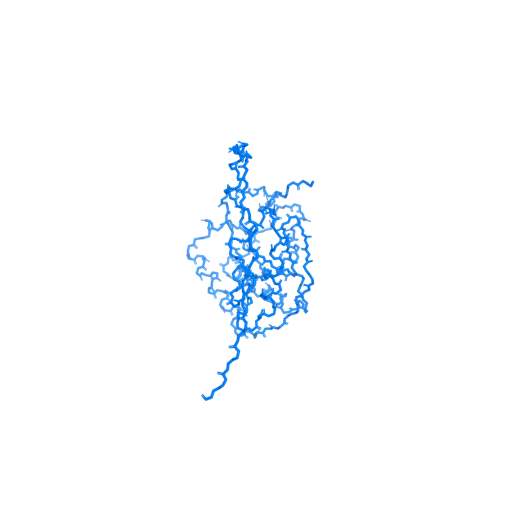 A 1 94 ? 0.875 6.201 14.038 1.00 96.06 94 GLN A N 1
ATOM 709 C CA . GLN A 1 94 ? -0.215 6.679 13.169 1.00 96.06 94 GLN A CA 1
ATOM 710 C C . GLN A 1 94 ? -1.322 5.642 12.943 1.00 96.06 94 GLN A C 1
ATOM 712 O O . GLN A 1 94 ? -2.484 6.003 12.704 1.00 96.06 94 GLN A O 1
ATOM 717 N N . LEU A 1 95 ? -0.963 4.359 12.990 1.00 94.06 95 LEU A N 1
ATOM 718 C CA . LEU A 1 95 ? -1.886 3.236 12.823 1.00 94.06 95 LEU A CA 1
ATOM 719 C C . LEU A 1 95 ? -2.435 2.724 14.160 1.00 94.06 95 LEU A C 1
ATOM 721 O O . LEU A 1 95 ? -3.356 1.903 14.165 1.00 94.06 95 LEU A O 1
ATOM 725 N N . ALA A 1 96 ? -1.928 3.224 15.290 1.00 95.06 96 ALA A N 1
ATOM 726 C CA . ALA A 1 96 ? -2.424 2.868 16.609 1.00 95.06 96 ALA A CA 1
ATOM 727 C C . ALA A 1 96 ? -3.929 3.159 16.724 1.00 95.06 96 ALA A C 1
ATOM 729 O O . ALA A 1 96 ? -4.405 4.266 16.467 1.00 95.06 96 ALA A O 1
ATOM 730 N N . GLY A 1 97 ? -4.693 2.137 17.117 1.00 89.69 97 GLY A N 1
ATOM 731 C CA . GLY A 1 97 ? -6.141 2.243 17.294 1.00 89.69 97 GLY A CA 1
ATOM 732 C C . GLY A 1 97 ? -6.945 2.331 15.994 1.00 89.69 97 GLY A C 1
ATOM 733 O O . GLY A 1 97 ? -8.149 2.580 16.058 1.00 89.69 97 GLY A O 1
ATOM 734 N N . LEU A 1 98 ? -6.325 2.122 14.826 1.00 91.19 98 LEU A N 1
ATOM 735 C CA . LEU A 1 98 ? -7.073 1.976 13.583 1.00 91.19 98 LEU A CA 1
ATOM 736 C C . LEU A 1 98 ? -7.947 0.718 13.666 1.00 91.19 98 LEU A C 1
ATOM 738 O O . LEU A 1 98 ? -7.449 -0.389 13.869 1.00 91.19 98 LEU A O 1
ATOM 742 N N . ALA A 1 99 ? -9.258 0.897 13.519 1.00 88.69 99 ALA A N 1
ATOM 743 C CA . ALA A 1 99 ? -10.180 -0.224 13.462 1.00 88.69 99 ALA A CA 1
ATOM 744 C C . ALA A 1 99 ? -9.980 -1.005 12.151 1.00 88.69 99 ALA A C 1
ATOM 746 O O . ALA A 1 99 ? -9.737 -0.387 11.109 1.00 88.69 99 ALA A O 1
ATOM 747 N N . PRO A 1 100 ? -10.127 -2.342 12.171 1.00 87.56 100 PRO A N 1
ATOM 748 C CA . PRO A 1 100 ? -10.291 -3.107 10.945 1.00 87.56 100 PRO A CA 1
ATOM 749 C C . PRO A 1 100 ? -11.443 -2.536 10.116 1.00 87.56 100 PRO A C 1
ATOM 751 O O . PRO A 1 100 ? -12.464 -2.115 10.665 1.00 87.56 100 PRO A O 1
ATOM 754 N N . PHE A 1 101 ? -11.284 -2.543 8.799 1.00 87.50 101 PHE A N 1
ATOM 755 C CA . PHE A 1 101 ? -12.313 -2.111 7.864 1.00 87.50 101 PHE A CA 1
ATOM 756 C C . PHE A 1 101 ? -12.608 -3.216 6.858 1.00 87.50 101 PHE A C 1
ATOM 758 O O . PHE A 1 101 ? -11.806 -4.124 6.648 1.00 87.50 101 PHE A O 1
ATOM 765 N N . THR A 1 102 ? -13.775 -3.124 6.234 1.00 89.69 102 THR A N 1
ATOM 766 C CA . THR A 1 102 ? -14.190 -4.027 5.165 1.00 89.69 102 THR A CA 1
ATOM 767 C C . THR A 1 102 ? -14.237 -3.245 3.867 1.00 89.69 102 THR A C 1
ATOM 769 O O . THR A 1 102 ? -14.766 -2.137 3.828 1.00 89.69 102 THR A O 1
ATOM 772 N N . ALA A 1 103 ? -13.726 -3.847 2.801 1.00 89.25 103 ALA A N 1
ATOM 773 C CA . ALA A 1 103 ? -13.886 -3.349 1.450 1.00 89.25 103 ALA A CA 1
ATOM 774 C C . ALA A 1 103 ? -14.307 -4.498 0.532 1.00 89.25 103 ALA A C 1
ATOM 776 O O . ALA A 1 103 ? -14.022 -5.666 0.790 1.00 89.25 103 ALA A O 1
ATOM 777 N N . GLN A 1 104 ? -15.010 -4.158 -0.536 1.00 90.06 104 GLN A N 1
ATOM 778 C CA . GLN A 1 104 ? -15.346 -5.058 -1.626 1.00 90.06 104 GLN A CA 1
ATOM 779 C C . GLN A 1 104 ? -14.246 -4.993 -2.673 1.00 90.06 104 GLN A C 1
ATOM 781 O O . GLN A 1 104 ? -13.699 -3.927 -2.964 1.00 90.06 104 GLN A O 1
ATOM 786 N N . VAL A 1 105 ? -13.956 -6.147 -3.258 1.00 89.44 105 VAL A N 1
ATOM 787 C CA . VAL A 1 105 ? -13.001 -6.279 -4.349 1.00 89.44 105 VAL A CA 1
ATOM 788 C C . VAL A 1 105 ? -13.783 -6.477 -5.642 1.00 89.44 105 VAL A C 1
ATOM 790 O O . VAL A 1 105 ? -14.611 -7.379 -5.759 1.00 89.44 105 VAL A O 1
ATOM 793 N N . GLY A 1 106 ? -13.559 -5.575 -6.591 1.00 86.00 106 GLY A N 1
ATOM 794 C CA . GLY A 1 106 ? -14.177 -5.578 -7.906 1.00 86.00 106 GLY A CA 1
ATOM 795 C C . GLY A 1 106 ? -13.588 -6.635 -8.847 1.00 86.00 106 GLY A C 1
ATOM 796 O O . GLY A 1 106 ? -12.691 -7.399 -8.480 1.00 86.00 106 GLY A O 1
ATOM 797 N N . PRO A 1 107 ? -14.080 -6.691 -10.096 1.00 85.94 107 PRO A N 1
ATOM 798 C CA . PRO A 1 107 ? -13.577 -7.634 -11.088 1.00 85.94 107 PRO A CA 1
ATOM 799 C C . PRO A 1 107 ? -12.091 -7.383 -11.419 1.00 85.94 107 PRO A C 1
ATOM 801 O O . PRO A 1 107 ? -11.615 -6.251 -11.301 1.00 85.94 107 PRO A O 1
ATOM 804 N N . PRO A 1 108 ? -11.349 -8.410 -11.878 1.00 84.75 108 PRO A N 1
ATOM 805 C CA . PRO A 1 108 ? -9.960 -8.266 -12.287 1.00 84.75 108 PRO A CA 1
ATOM 806 C C . PRO A 1 108 ? -9.840 -7.369 -13.520 1.00 84.75 108 PRO A C 1
ATOM 808 O O . PRO A 1 108 ? -10.544 -7.535 -14.519 1.00 84.75 108 PRO A O 1
ATOM 811 N N . ILE A 1 109 ? -8.875 -6.460 -13.472 1.00 84.50 109 ILE A N 1
ATOM 812 C CA . ILE A 1 109 ? -8.524 -5.533 -14.540 1.00 84.50 109 ILE A CA 1
ATOM 813 C C . ILE A 1 109 ? -7.093 -5.829 -14.968 1.00 84.50 109 ILE A C 1
ATOM 815 O O . ILE A 1 109 ? -6.133 -5.576 -14.240 1.00 84.50 109 ILE A O 1
ATOM 819 N N . GLY A 1 110 ? -6.942 -6.349 -16.183 1.00 79.00 110 GLY A N 1
ATOM 820 C CA . GLY A 1 110 ? -5.636 -6.516 -16.810 1.00 79.00 110 GLY A CA 1
ATOM 821 C C . GLY A 1 110 ? -5.067 -5.176 -17.276 1.00 79.00 110 GLY A C 1
ATOM 822 O O . GLY A 1 110 ? -5.750 -4.378 -17.917 1.00 79.00 110 GLY A O 1
ATOM 823 N N . ASN A 1 111 ? -3.796 -4.930 -16.988 1.00 75.19 111 ASN A N 1
ATOM 824 C CA . ASN A 1 111 ? -3.037 -3.799 -17.498 1.00 75.19 111 ASN A CA 1
ATOM 825 C C . ASN A 1 111 ? -1.606 -4.229 -17.873 1.00 75.19 111 ASN A C 1
ATOM 827 O O . ASN A 1 111 ? -1.233 -5.398 -17.771 1.00 75.19 111 ASN A O 1
ATOM 831 N N . ILE A 1 112 ? -0.796 -3.279 -18.348 1.00 73.62 112 ILE A N 1
ATOM 832 C CA . ILE A 1 112 ? 0.577 -3.549 -18.803 1.00 73.62 112 ILE A CA 1
ATOM 833 C C . ILE A 1 112 ? 1.504 -4.070 -17.685 1.00 73.62 112 ILE A C 1
ATOM 835 O O . ILE A 1 112 ? 2.509 -4.715 -17.967 1.00 73.62 112 ILE A O 1
ATOM 839 N N . ALA A 1 113 ? 1.152 -3.800 -16.429 1.00 69.62 113 ALA A N 1
ATOM 840 C CA . ALA A 1 113 ? 1.838 -4.235 -15.222 1.00 69.62 113 ALA A CA 1
ATOM 841 C C . ALA A 1 113 ? 1.153 -5.439 -14.528 1.00 69.62 113 ALA A C 1
ATOM 843 O O . ALA A 1 113 ? 1.561 -5.816 -13.436 1.00 69.62 113 ALA A O 1
ATOM 844 N N . GLY A 1 114 ? 0.152 -6.075 -15.148 1.00 74.62 114 GLY A N 1
ATOM 845 C CA . GLY A 1 114 ? -0.489 -7.297 -14.642 1.00 74.62 114 GLY A CA 1
ATOM 846 C C . GLY A 1 114 ? -1.976 -7.137 -14.327 1.00 74.62 114 GLY A C 1
ATOM 847 O O . GLY A 1 114 ? -2.626 -6.228 -14.841 1.00 74.62 114 GLY A O 1
ATOM 848 N N . ILE A 1 115 ? -2.527 -8.044 -13.515 1.00 78.94 115 ILE A N 1
ATOM 849 C CA . ILE A 1 115 ? -3.915 -7.967 -13.037 1.00 78.94 115 ILE A CA 1
ATOM 850 C C . ILE A 1 115 ? -3.957 -7.202 -11.719 1.00 78.94 115 ILE A C 1
ATOM 852 O O . ILE A 1 115 ? -3.175 -7.460 -10.807 1.00 78.94 115 ILE A O 1
ATOM 856 N N . VAL A 1 116 ? -4.905 -6.279 -11.637 1.00 85.56 116 VAL A N 1
ATOM 857 C CA . VAL A 1 116 ? -5.280 -5.573 -10.413 1.00 85.56 116 VAL A CA 1
ATOM 858 C C . VAL A 1 116 ? -6.773 -5.727 -10.182 1.00 85.56 116 VAL A C 1
ATOM 860 O O . VAL A 1 116 ? -7.515 -5.944 -11.137 1.00 85.56 116 VAL A O 1
ATOM 863 N N . PHE A 1 117 ? -7.223 -5.572 -8.947 1.00 86.44 117 PHE A N 1
ATOM 864 C CA . PHE A 1 117 ? -8.647 -5.518 -8.631 1.00 86.44 117 PHE A CA 1
ATOM 865 C C . PHE A 1 117 ? -8.994 -4.147 -8.072 1.00 86.44 117 PHE A C 1
ATOM 867 O O . PHE A 1 117 ? -8.245 -3.628 -7.245 1.00 86.44 117 PHE A O 1
ATOM 874 N N . ASP A 1 118 ? -10.116 -3.580 -8.503 1.00 87.56 118 ASP A N 1
ATOM 875 C CA . ASP A 1 118 ? -10.630 -2.350 -7.901 1.00 87.56 118 ASP A CA 1
ATOM 876 C C . ASP A 1 118 ? -11.108 -2.618 -6.466 1.00 87.56 118 ASP A C 1
ATOM 878 O O . ASP A 1 118 ? -11.557 -3.719 -6.149 1.00 87.56 118 ASP A O 1
ATOM 882 N N . VAL A 1 119 ? -11.024 -1.612 -5.596 1.00 87.00 119 VAL A N 1
ATOM 883 C CA . VAL A 1 119 ? -11.464 -1.700 -4.195 1.00 87.00 119 VAL A CA 1
ATOM 884 C C . VAL A 1 119 ? -12.544 -0.651 -3.928 1.00 87.00 119 VAL A C 1
ATOM 886 O O . VAL A 1 119 ? -12.378 0.512 -4.293 1.00 87.00 119 VAL A O 1
ATOM 889 N N . TRP A 1 120 ? -13.654 -1.057 -3.305 1.00 86.00 120 TRP A N 1
ATOM 890 C CA . TRP A 1 120 ? -14.797 -0.188 -3.001 1.00 86.00 120 TRP A CA 1
ATOM 891 C C . TRP A 1 120 ? -15.540 -0.617 -1.722 1.00 86.00 120 TRP A C 1
ATOM 893 O O . TRP A 1 120 ? -15.794 -1.803 -1.566 1.00 86.00 120 TRP A O 1
ATOM 903 N N . PRO A 1 121 ? -16.012 0.282 -0.842 1.00 86.38 121 PRO A N 1
ATOM 904 C CA . PRO A 1 121 ? -15.710 1.710 -0.808 1.00 86.38 121 PRO A CA 1
ATOM 905 C C . PRO A 1 121 ? -14.219 1.946 -0.539 1.00 86.38 121 PRO A C 1
ATOM 907 O O . PRO A 1 121 ? -13.536 1.093 0.022 1.00 86.38 121 PRO A O 1
ATOM 910 N N . ASP A 1 122 ? -13.702 3.088 -0.986 1.00 83.38 122 ASP A N 1
ATOM 911 C CA . ASP A 1 122 ? -12.276 3.417 -0.894 1.00 83.38 122 ASP A CA 1
ATOM 912 C C . ASP A 1 122 ? -11.949 4.418 0.223 1.00 83.38 122 ASP A C 1
ATOM 914 O O . ASP A 1 122 ? -10.776 4.695 0.470 1.00 83.38 122 ASP A O 1
ATOM 918 N N . ALA A 1 123 ? -12.954 4.934 0.935 1.00 88.94 123 ALA A N 1
ATOM 919 C CA . ALA A 1 123 ? -12.778 5.964 1.956 1.00 88.94 123 ALA A CA 1
ATOM 920 C C . ALA A 1 123 ? -11.800 5.532 3.064 1.00 88.94 123 ALA A C 1
ATOM 922 O O . ALA A 1 123 ? -10.920 6.300 3.459 1.00 88.94 123 ALA A O 1
ATOM 923 N N . GLU A 1 124 ? -11.907 4.291 3.531 1.00 90.69 124 GLU A N 1
ATOM 924 C CA . GLU A 1 124 ? -11.050 3.722 4.568 1.00 90.69 124 GLU A CA 1
ATOM 925 C C . GLU A 1 124 ? -9.625 3.482 4.060 1.00 90.69 124 GLU A C 1
ATOM 927 O O . GLU A 1 124 ? -8.657 3.724 4.784 1.00 90.69 124 GLU A O 1
ATOM 932 N N . VAL A 1 125 ? -9.475 3.091 2.791 1.00 89.94 125 VAL A N 1
ATOM 933 C CA . VAL A 1 125 ? -8.159 2.915 2.164 1.00 89.94 125 VAL A CA 1
ATOM 934 C C . VAL A 1 125 ? -7.468 4.263 1.960 1.00 89.94 125 VAL A C 1
ATOM 936 O O . VAL A 1 125 ? -6.270 4.393 2.216 1.00 89.94 125 VAL A O 1
ATOM 939 N N . LEU A 1 126 ? -8.218 5.296 1.572 1.00 89.81 126 LEU A N 1
ATOM 940 C CA . LEU A 1 126 ? -7.715 6.667 1.477 1.00 89.81 126 LEU A CA 1
ATOM 941 C C . LEU A 1 126 ? -7.320 7.216 2.854 1.00 89.81 126 LEU A C 1
ATOM 943 O O . LEU A 1 126 ? -6.267 7.840 2.985 1.00 89.81 126 LEU A O 1
ATOM 947 N N . ALA A 1 127 ? -8.108 6.939 3.896 1.00 91.56 127 ALA A N 1
ATOM 948 C CA . ALA A 1 127 ? -7.760 7.309 5.267 1.00 91.56 127 ALA A CA 1
ATOM 949 C C . ALA A 1 127 ? -6.486 6.592 5.753 1.00 91.56 127 ALA A C 1
ATOM 951 O O . ALA A 1 127 ? -5.643 7.209 6.411 1.00 91.56 127 ALA A O 1
ATOM 952 N N . LEU A 1 128 ? -6.313 5.312 5.406 1.00 92.69 128 LEU A N 1
ATOM 953 C CA . LEU A 1 128 ? -5.090 4.557 5.679 1.00 92.69 128 LEU A CA 1
ATOM 954 C C . LEU A 1 128 ? -3.884 5.140 4.926 1.00 92.69 128 LEU A C 1
ATOM 956 O O . LEU A 1 128 ? -2.817 5.313 5.519 1.00 92.69 128 LEU A O 1
ATOM 960 N N . GLN A 1 129 ? -4.053 5.502 3.651 1.00 92.50 129 GLN A N 1
ATOM 961 C CA . GLN A 1 129 ? -3.009 6.164 2.867 1.00 92.50 129 GLN A CA 1
ATOM 962 C C . GLN A 1 129 ? -2.585 7.496 3.495 1.00 92.50 129 GLN A C 1
ATOM 964 O O . GLN A 1 129 ? -1.389 7.769 3.598 1.00 92.50 129 GLN A O 1
ATOM 969 N N . GLU A 1 130 ? -3.535 8.307 3.958 1.00 93.19 130 GLU A N 1
ATOM 970 C CA . GLU A 1 130 ? -3.220 9.590 4.590 1.00 93.19 130 GLU A CA 1
ATOM 971 C C . GLU A 1 130 ? -2.429 9.410 5.894 1.00 93.19 130 GLU A C 1
ATOM 973 O O . GLU A 1 130 ? -1.424 10.088 6.110 1.00 93.19 130 GLU A O 1
ATOM 978 N N . ARG A 1 131 ? -2.798 8.429 6.726 1.00 94.81 131 ARG A N 1
ATOM 979 C CA . ARG A 1 131 ? -2.032 8.075 7.937 1.00 94.81 131 ARG A CA 1
ATOM 980 C C . ARG A 1 131 ? -0.620 7.603 7.607 1.00 94.81 131 ARG A C 1
ATOM 982 O O . ARG A 1 131 ? 0.335 8.005 8.270 1.00 94.81 131 ARG A O 1
ATOM 989 N N . MET A 1 132 ? -0.470 6.789 6.562 1.00 93.81 132 MET A N 1
ATOM 990 C CA . MET A 1 132 ? 0.844 6.344 6.100 1.00 93.81 132 MET A CA 1
ATOM 991 C C . MET A 1 132 ? 1.704 7.529 5.637 1.00 93.81 132 MET A C 1
ATOM 993 O O . MET A 1 132 ? 2.887 7.602 5.969 1.00 93.81 132 MET A O 1
ATOM 997 N N . ARG A 1 133 ? 1.121 8.497 4.921 1.00 93.00 133 ARG A N 1
ATOM 998 C CA . ARG A 1 133 ? 1.820 9.730 4.523 1.00 93.00 133 ARG A CA 1
ATOM 999 C C . ARG A 1 133 ? 2.219 10.587 5.711 1.00 93.00 133 ARG A C 1
ATOM 1001 O O . ARG A 1 133 ? 3.346 11.079 5.730 1.00 93.00 133 ARG A O 1
ATOM 1008 N N . ALA A 1 134 ? 1.347 10.722 6.704 1.00 92.94 134 ALA A N 1
ATOM 1009 C CA . ALA A 1 134 ? 1.669 11.415 7.945 1.00 92.94 134 ALA A CA 1
ATOM 1010 C C . ALA A 1 134 ? 2.849 10.749 8.675 1.00 92.94 134 ALA A C 1
ATOM 1012 O O . ALA A 1 134 ? 3.755 11.448 9.125 1.00 92.94 134 ALA A O 1
ATOM 1013 N N . ALA A 1 135 ? 2.895 9.413 8.721 1.00 93.81 135 ALA A N 1
ATOM 1014 C CA . ALA A 1 135 ? 4.019 8.672 9.297 1.00 93.81 135 ALA A CA 1
ATOM 1015 C C . ALA A 1 135 ? 5.325 8.906 8.525 1.00 93.81 135 ALA A C 1
ATOM 1017 O O . ALA A 1 135 ? 6.359 9.198 9.125 1.00 93.81 135 ALA A O 1
ATOM 1018 N N . MET A 1 136 ? 5.278 8.835 7.189 1.00 92.56 136 MET A N 1
ATOM 1019 C CA . MET A 1 136 ? 6.443 9.111 6.341 1.00 92.56 136 MET A CA 1
ATOM 1020 C C . MET A 1 136 ? 6.961 10.540 6.542 1.00 92.56 136 MET A C 1
ATOM 1022 O O . MET A 1 136 ? 8.168 10.737 6.661 1.00 92.56 136 MET A O 1
ATOM 1026 N N . LEU A 1 137 ? 6.058 11.522 6.631 1.00 92.19 137 LEU A N 1
ATOM 1027 C CA . LEU A 1 137 ? 6.403 12.917 6.905 1.00 92.19 137 LEU A CA 1
ATOM 1028 C C . LEU A 1 137 ? 7.020 13.093 8.300 1.00 92.19 137 LEU A C 1
ATOM 1030 O O . LEU A 1 137 ? 7.985 13.839 8.442 1.00 92.19 137 LEU A O 1
ATOM 1034 N N . ALA A 1 138 ? 6.485 12.418 9.319 1.00 91.94 138 ALA A N 1
ATOM 1035 C CA . ALA A 1 138 ? 7.002 12.492 10.684 1.00 91.94 138 ALA A CA 1
ATOM 1036 C C . ALA A 1 138 ? 8.413 11.894 10.805 1.00 91.94 138 ALA A C 1
ATOM 1038 O O . ALA A 1 138 ? 9.268 12.490 11.454 1.00 91.94 138 ALA A O 1
ATOM 1039 N N . ALA A 1 139 ? 8.666 10.756 10.154 1.00 93.00 139 ALA A N 1
ATOM 1040 C CA . ALA A 1 139 ? 9.951 10.063 10.227 1.00 93.00 139 ALA A CA 1
ATOM 1041 C C . ALA A 1 139 ? 11.033 10.684 9.330 1.00 93.00 139 ALA A C 1
ATOM 1043 O O . ALA A 1 139 ? 12.197 10.740 9.715 1.00 93.00 139 ALA A O 1
ATOM 1044 N N . ARG A 1 140 ? 10.674 11.139 8.121 1.00 88.81 140 ARG A N 1
ATOM 1045 C CA . ARG A 1 140 ? 11.649 11.590 7.104 1.00 88.81 140 ARG A CA 1
ATOM 1046 C C . ARG A 1 140 ? 11.667 13.101 6.885 1.00 88.81 140 ARG A C 1
ATOM 1048 O O . ARG A 1 140 ? 12.526 13.609 6.168 1.00 88.81 140 ARG A O 1
ATOM 1055 N N . GLY A 1 141 ? 10.734 13.827 7.494 1.00 85.50 141 GLY A N 1
ATOM 1056 C CA . GLY A 1 141 ? 10.539 15.248 7.243 1.00 85.50 141 GLY A CA 1
ATOM 1057 C C . GLY A 1 141 ? 9.932 15.530 5.862 1.00 85.50 141 GLY A C 1
ATOM 1058 O O . GLY A 1 141 ? 9.498 14.619 5.150 1.00 85.50 141 GLY A O 1
ATOM 1059 N N . PRO A 1 142 ? 9.850 16.813 5.468 1.00 76.50 142 PRO A N 1
ATOM 1060 C CA . PRO A 1 142 ? 9.300 17.201 4.178 1.00 76.50 142 PRO A CA 1
ATOM 1061 C C . PRO A 1 142 ? 10.137 16.615 3.038 1.00 76.50 142 PRO A C 1
ATOM 1063 O O . PRO A 1 142 ? 11.284 17.004 2.824 1.00 76.50 142 PRO A O 1
ATOM 1066 N N . VAL A 1 143 ? 9.546 15.712 2.263 1.00 64.19 143 VAL A N 1
ATOM 1067 C CA . VAL A 1 143 ? 10.133 15.265 0.998 1.00 64.19 143 VAL A CA 1
ATOM 1068 C C . VAL A 1 143 ? 10.099 16.424 -0.005 1.00 64.19 143 VAL A C 1
ATOM 1070 O O . VAL A 1 143 ? 9.058 17.049 -0.216 1.00 64.19 143 VAL A O 1
ATOM 1073 N N . GLY A 1 144 ? 11.253 16.762 -0.589 1.00 50.88 144 GLY A N 1
ATOM 1074 C CA . GLY A 1 144 ? 11.396 17.903 -1.500 1.00 50.88 144 GLY A CA 1
ATOM 1075 C C . GLY A 1 144 ? 10.475 17.837 -2.735 1.00 50.88 144 GLY A C 1
ATOM 1076 O O . GLY A 1 144 ? 9.965 16.769 -3.087 1.00 50.88 144 GLY A O 1
ATOM 1077 N N . PRO A 1 145 ? 10.245 18.970 -3.430 1.00 42.50 145 PRO A N 1
ATOM 1078 C CA . PRO A 1 145 ? 9.331 19.028 -4.567 1.00 42.50 145 PRO A CA 1
ATOM 1079 C C . PRO A 1 145 ? 9.777 18.099 -5.707 1.00 42.50 145 PRO A C 1
ATOM 1081 O O . PRO A 1 145 ? 10.912 18.146 -6.179 1.00 42.50 145 PRO A O 1
ATOM 1084 N N . ARG A 1 146 ? 8.839 17.262 -6.165 1.00 52.59 146 ARG A N 1
ATOM 1085 C CA . ARG A 1 146 ? 9.001 16.284 -7.251 1.00 52.59 146 ARG A CA 1
ATOM 1086 C C . ARG A 1 146 ? 9.410 16.984 -8.559 1.00 52.59 146 ARG A C 1
ATOM 1088 O O . ARG A 1 146 ? 8.603 17.702 -9.141 1.00 52.59 146 ARG A O 1
ATOM 1095 N N . GLN A 1 147 ? 10.623 16.747 -9.065 1.00 31.73 147 GLN A N 1
ATOM 1096 C CA . GLN A 1 147 ? 11.012 17.143 -10.427 1.00 31.73 147 GLN A CA 1
ATOM 1097 C C . GLN A 1 147 ? 10.758 15.991 -11.406 1.00 31.73 147 GLN A C 1
ATOM 1099 O O . GLN A 1 147 ? 11.576 15.092 -11.575 1.00 31.73 147 GLN A O 1
ATOM 1104 N N . GLY A 1 148 ? 9.601 16.020 -12.056 1.00 31.09 148 GLY A N 1
ATOM 1105 C CA . GLY A 1 148 ? 9.253 15.151 -13.176 1.00 31.09 148 GLY A CA 1
ATOM 1106 C C . GLY A 1 148 ? 7.894 15.564 -13.736 1.00 31.09 148 GLY A C 1
ATOM 1107 O O . GLY A 1 148 ? 7.073 16.073 -12.968 1.00 31.09 148 GLY A O 1
ATOM 1108 N N . PRO A 1 149 ? 7.635 15.407 -15.049 1.00 28.66 149 PRO A N 1
ATOM 1109 C CA . PRO A 1 149 ? 6.325 15.719 -15.603 1.00 28.66 149 PRO A CA 1
ATOM 1110 C C . PRO A 1 149 ? 5.269 14.927 -14.833 1.00 28.66 149 PRO A C 1
ATOM 1112 O O . PRO A 1 149 ? 5.479 13.756 -14.520 1.00 28.66 149 PRO A O 1
ATOM 1115 N N . ALA A 1 150 ? 4.161 15.592 -14.514 1.00 30.17 150 ALA A N 1
ATOM 1116 C CA . ALA A 1 150 ? 3.007 15.076 -13.790 1.00 30.17 150 ALA A CA 1
ATOM 1117 C C . ALA A 1 150 ? 2.284 13.950 -14.563 1.00 30.17 150 ALA A C 1
ATOM 1119 O O . ALA A 1 150 ? 1.139 14.085 -14.979 1.00 30.17 150 ALA A O 1
ATOM 1120 N N . ALA A 1 151 ? 2.968 12.826 -14.754 1.00 27.77 151 ALA A N 1
ATOM 1121 C CA . ALA A 1 151 ? 2.46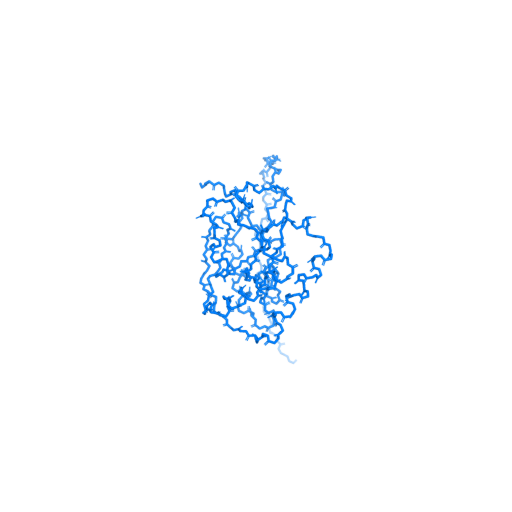5 11.564 -15.266 1.00 27.77 151 ALA A CA 1
ATOM 1122 C C . ALA A 1 151 ? 3.109 10.475 -14.395 1.00 27.77 151 ALA A C 1
ATOM 1124 O O . ALA A 1 151 ? 4.307 10.225 -14.506 1.00 27.77 151 ALA A O 1
ATOM 1125 N N . LEU A 1 152 ? 2.310 9.894 -13.491 1.00 28.25 152 LEU A N 1
ATOM 1126 C CA . LEU A 1 152 ? 2.684 9.217 -12.231 1.00 28.25 152 LEU A CA 1
ATOM 1127 C C . LEU A 1 152 ? 2.903 10.160 -11.032 1.00 28.25 152 LEU A C 1
ATOM 1129 O O . LEU A 1 152 ? 3.516 9.779 -10.037 1.00 28.25 152 LEU A O 1
ATOM 1133 N N . ALA A 1 153 ? 2.306 11.359 -11.048 1.00 27.52 153 ALA A N 1
ATOM 1134 C CA . ALA A 1 153 ? 1.689 11.839 -9.813 1.00 27.52 153 ALA A CA 1
ATOM 1135 C C . ALA A 1 153 ? 0.718 10.737 -9.407 1.00 27.52 153 ALA A C 1
ATOM 1137 O O . ALA A 1 153 ? -0.248 10.559 -10.143 1.00 27.52 153 ALA A O 1
ATOM 1138 N N . SER A 1 154 ? 1.078 9.943 -8.389 1.00 32.03 154 SER A N 1
ATOM 1139 C CA . SER A 1 154 ? 0.225 8.979 -7.689 1.00 32.03 154 SER A CA 1
ATOM 1140 C C . SER A 1 154 ? -1.124 8.815 -8.385 1.00 32.03 154 SER A C 1
ATOM 1142 O O . SER A 1 154 ? -2.123 9.401 -7.969 1.00 32.03 154 SER A O 1
ATOM 1144 N N . THR A 1 155 ? -1.160 8.043 -9.480 1.00 28.20 155 THR A N 1
ATOM 1145 C CA . THR A 1 155 ? -2.405 7.347 -9.802 1.00 28.20 155 THR A CA 1
ATOM 1146 C C . THR A 1 155 ? -2.781 6.692 -8.481 1.00 28.20 155 THR A C 1
ATOM 1148 O O . THR A 1 155 ? -1.843 6.233 -7.821 1.00 28.20 155 THR A O 1
ATOM 1151 N N . PRO A 1 156 ? -4.034 6.726 -8.012 1.00 34.28 156 PRO A N 1
ATOM 1152 C CA . PRO A 1 156 ? -4.386 6.053 -6.773 1.00 34.28 156 PRO A CA 1
ATOM 1153 C C . PRO A 1 156 ? -4.027 4.563 -6.906 1.00 34.28 156 PRO A C 1
ATOM 1155 O O . PRO A 1 156 ? -4.829 3.736 -7.310 1.00 34.28 156 PRO A O 1
ATOM 1158 N N . ALA A 1 157 ? -2.777 4.222 -6.585 1.00 38.69 157 ALA A N 1
ATOM 1159 C CA . ALA A 1 157 ? -2.298 2.878 -6.338 1.00 38.69 157 ALA A CA 1
ATOM 1160 C C . ALA A 1 157 ? -3.035 2.331 -5.108 1.00 38.69 157 ALA A C 1
ATOM 1162 O O . ALA A 1 157 ? -3.233 1.131 -5.009 1.00 38.69 157 ALA A O 1
ATOM 1163 N N . ALA A 1 158 ? -3.568 3.245 -4.284 1.00 39.72 158 ALA A N 1
ATOM 1164 C CA . ALA A 1 158 ? -4.521 3.008 -3.213 1.00 39.72 158 ALA A CA 1
ATOM 1165 C C . ALA A 1 158 ? -5.816 2.300 -3.641 1.00 39.72 158 ALA A C 1
ATOM 1167 O O . ALA A 1 158 ? -6.483 1.746 -2.785 1.00 39.72 158 ALA A O 1
ATOM 1168 N N . GLN A 1 159 ? -6.201 2.278 -4.920 1.00 47.91 159 GLN A N 1
ATOM 1169 C CA . GLN A 1 159 ? -7.474 1.661 -5.331 1.00 47.91 159 GLN A CA 1
ATOM 1170 C C . GLN A 1 159 ? -7.302 0.273 -5.948 1.00 47.91 159 GLN A C 1
ATOM 1172 O O . GLN A 1 159 ? -8.217 -0.224 -6.599 1.00 47.91 159 GLN A O 1
ATOM 1177 N N . ARG A 1 160 ? -6.116 -0.334 -5.816 1.00 50.94 160 ARG A N 1
ATOM 1178 C CA . ARG A 1 160 ? -5.780 -1.560 -6.537 1.00 50.94 160 ARG A CA 1
ATOM 1179 C C . ARG A 1 160 ? -5.178 -2.605 -5.613 1.00 50.94 160 ARG A C 1
ATOM 1181 O O . ARG A 1 160 ? -4.083 -2.429 -5.080 1.00 50.94 160 ARG A O 1
ATOM 1188 N N . LEU A 1 161 ? -5.897 -3.714 -5.465 1.00 49.28 161 LEU A N 1
ATOM 1189 C CA . LEU A 1 161 ? -5.333 -4.950 -4.942 1.00 49.28 161 LEU A CA 1
ATOM 1190 C C . LEU A 1 161 ? -4.436 -5.548 -6.033 1.00 49.28 161 LEU A C 1
ATOM 1192 O O . LEU A 1 161 ? -4.884 -5.741 -7.166 1.00 49.28 161 LEU A O 1
ATOM 1196 N N . GLY A 1 162 ? -3.173 -5.799 -5.715 1.00 52.31 162 GLY A N 1
ATOM 1197 C CA . GLY A 1 162 ? -2.175 -6.326 -6.639 1.00 52.31 162 GLY A CA 1
ATOM 1198 C C . GLY A 1 162 ? -1.326 -7.409 -5.984 1.00 52.31 162 GLY A C 1
ATOM 1199 O O . GLY A 1 162 ? -1.334 -7.583 -4.768 1.00 52.31 162 GLY A O 1
ATOM 1200 N N . ALA A 1 163 ? -0.595 -8.154 -6.809 1.00 47.44 163 ALA A N 1
ATOM 1201 C CA . ALA A 1 163 ? 0.496 -9.003 -6.357 1.00 47.44 163 ALA A CA 1
ATOM 1202 C C . ALA A 1 163 ? 1.816 -8.376 -6.813 1.00 47.44 163 ALA A C 1
ATOM 1204 O O . ALA A 1 163 ? 1.922 -7.900 -7.944 1.00 47.44 163 ALA A O 1
ATOM 1205 N N . ASP A 1 164 ? 2.797 -8.322 -5.914 1.00 45.00 164 ASP A N 1
ATOM 1206 C CA . ASP A 1 164 ? 3.966 -7.464 -6.107 1.00 45.00 164 ASP A CA 1
ATOM 1207 C C . ASP A 1 164 ? 4.888 -7.964 -7.224 1.00 45.00 164 ASP A C 1
ATOM 1209 O O . ASP A 1 164 ? 5.119 -9.166 -7.394 1.00 45.00 164 ASP A O 1
ATOM 1213 N N . ILE A 1 165 ? 5.447 -7.017 -7.976 1.00 34.53 165 ILE A N 1
ATOM 1214 C CA . ILE A 1 165 ? 6.199 -7.278 -9.203 1.00 34.53 165 ILE A CA 1
ATOM 1215 C C . ILE A 1 165 ? 7.660 -7.585 -8.862 1.00 34.53 165 ILE A C 1
ATOM 1217 O O . ILE A 1 165 ? 8.408 -6.721 -8.403 1.00 34.53 165 ILE A O 1
ATOM 1221 N N . ARG A 1 166 ? 8.134 -8.781 -9.219 1.00 38.25 166 ARG A N 1
ATOM 1222 C CA . ARG A 1 166 ? 9.544 -8.962 -9.592 1.00 38.25 166 ARG A CA 1
ATOM 1223 C C . ARG A 1 166 ? 9.615 -9.456 -11.025 1.00 38.25 166 ARG A C 1
ATOM 1225 O O . ARG A 1 166 ? 9.001 -10.459 -11.368 1.00 38.25 166 ARG A O 1
ATOM 1232 N N . ALA A 1 167 ? 10.400 -8.768 -11.853 1.00 37.66 167 ALA A N 1
ATOM 1233 C CA . ALA A 1 167 ? 10.799 -9.309 -13.145 1.00 37.66 167 ALA A CA 1
ATOM 1234 C C . ALA A 1 167 ? 11.500 -10.650 -12.896 1.00 37.66 167 ALA A C 1
ATOM 1236 O O . ALA A 1 167 ? 12.449 -10.700 -12.114 1.00 37.66 167 ALA A O 1
ATOM 1237 N N . ASN A 1 168 ? 11.018 -11.728 -13.513 1.00 38.19 168 ASN A N 1
ATOM 1238 C CA . ASN A 1 168 ? 11.640 -13.044 -13.416 1.00 38.19 168 ASN A CA 1
ATOM 1239 C C . ASN A 1 168 ? 12.896 -13.072 -14.313 1.00 38.19 168 ASN A C 1
ATOM 1241 O O . ASN A 1 168 ? 12.757 -13.157 -15.536 1.00 38.19 168 ASN A O 1
ATOM 1245 N N . PRO A 1 169 ? 14.126 -13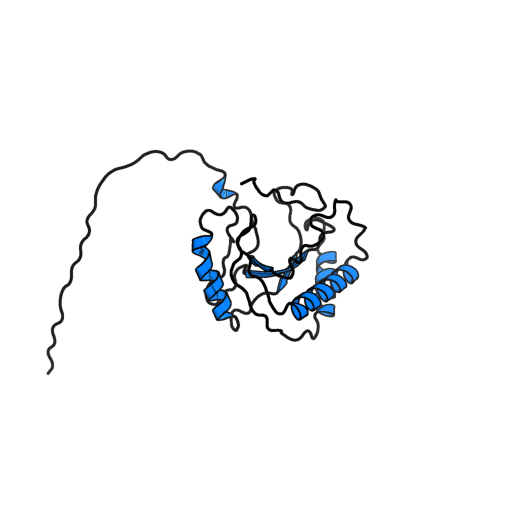.023 -13.760 1.00 37.72 169 PRO A N 1
ATOM 1246 C CA . PRO A 1 169 ? 15.337 -12.997 -14.578 1.00 37.72 169 PRO A CA 1
ATOM 1247 C C . PRO A 1 169 ? 15.603 -14.344 -15.272 1.00 37.72 169 PRO A C 1
ATOM 1249 O O . PRO A 1 169 ? 16.341 -14.391 -16.255 1.00 37.72 169 PRO A O 1
ATOM 1252 N N . ALA A 1 170 ? 14.986 -15.440 -14.811 1.00 40.38 170 ALA A N 1
ATOM 1253 C CA . ALA A 1 170 ? 15.242 -16.789 -15.316 1.00 40.38 170 ALA A CA 1
ATOM 1254 C C . ALA A 1 170 ? 14.622 -17.068 -16.697 1.00 40.38 170 ALA A C 1
ATOM 1256 O O . ALA A 1 170 ? 14.898 -18.108 -17.290 1.00 40.38 170 ALA A O 1
ATOM 1257 N N . ARG A 1 171 ? 13.811 -16.151 -17.246 1.00 48.72 171 ARG A N 1
ATOM 1258 C CA . ARG A 1 171 ? 13.261 -16.283 -18.609 1.00 48.72 171 ARG A CA 1
ATOM 1259 C C . ARG A 1 171 ? 14.076 -15.547 -19.683 1.00 48.72 171 ARG A C 1
ATOM 1261 O O . ARG A 1 171 ? 13.689 -15.575 -20.847 1.00 48.72 171 ARG A O 1
ATOM 1268 N N . HIS A 1 172 ? 15.204 -14.920 -19.332 1.00 46.31 172 HIS A N 1
ATOM 1269 C CA . HIS A 1 172 ? 16.077 -14.223 -20.293 1.00 46.31 172 HIS A CA 1
ATOM 1270 C C . HIS A 1 172 ? 17.178 -15.088 -20.926 1.00 46.31 172 HIS A C 1
ATOM 1272 O O . HIS A 1 172 ? 17.838 -14.636 -21.856 1.00 46.31 172 HIS A O 1
ATOM 1278 N N . SER A 1 173 ? 17.340 -16.346 -20.516 1.00 40.22 173 SER A N 1
ATOM 1279 C CA . SER A 1 173 ? 18.194 -17.318 -21.211 1.00 40.22 173 SER A CA 1
ATOM 1280 C C . SER A 1 173 ? 17.376 -18.129 -22.220 1.00 40.22 173 SER A C 1
ATOM 1282 O O . SER A 1 173 ? 17.121 -19.318 -22.037 1.00 40.22 173 SER A O 1
ATOM 1284 N N . GLY A 1 174 ? 16.923 -17.461 -23.280 1.00 38.44 174 GLY A N 1
ATOM 1285 C CA . GLY A 1 174 ? 16.391 -18.109 -24.473 1.00 38.44 174 GLY A CA 1
ATOM 1286 C C . GLY A 1 174 ? 17.520 -18.563 -25.396 1.00 38.44 174 GLY A C 1
ATOM 1287 O O . GLY A 1 174 ? 17.686 -17.992 -26.466 1.00 38.44 174 GLY A O 1
ATOM 1288 N N . GLU A 1 175 ? 18.276 -19.588 -24.999 1.00 36.16 175 GLU A N 1
ATOM 1289 C CA . GLU A 1 175 ? 19.097 -20.375 -25.926 1.00 36.16 175 GLU A CA 1
ATOM 1290 C C . GLU A 1 175 ? 18.525 -21.794 -26.044 1.00 36.16 175 GLU A C 1
ATOM 1292 O O . GLU A 1 175 ? 18.584 -22.605 -25.124 1.00 36.16 175 GLU A O 1
ATOM 1297 N N . GLY A 1 176 ? 17.928 -22.052 -27.211 1.00 37.22 176 GLY A N 1
ATOM 1298 C CA . GLY A 1 176 ? 17.897 -23.338 -27.907 1.00 37.22 176 GLY A CA 1
ATOM 1299 C C . GLY A 1 176 ? 17.421 -24.586 -27.160 1.00 37.22 176 GLY A C 1
ATOM 1300 O O . GLY A 1 176 ? 18.226 -25.313 -26.590 1.00 37.22 176 GLY A O 1
ATOM 1301 N N . ARG A 1 177 ? 16.160 -24.981 -27.381 1.00 31.89 177 ARG A N 1
ATOM 1302 C CA . ARG A 1 177 ? 15.823 -26.405 -27.583 1.00 31.89 177 ARG A CA 1
ATOM 1303 C C . ARG A 1 177 ? 14.816 -26.571 -28.715 1.00 31.89 177 ARG A C 1
ATOM 1305 O O . ARG A 1 177 ? 13.608 -26.540 -28.508 1.00 31.89 177 ARG A O 1
ATOM 1312 N N . GLN A 1 178 ? 15.346 -26.781 -29.917 1.00 34.59 178 GLN A N 1
ATOM 1313 C CA . GLN A 1 178 ? 14.670 -27.548 -30.959 1.00 34.59 178 GLN A CA 1
ATOM 1314 C C . GLN A 1 178 ? 15.108 -29.020 -30.872 1.00 34.59 178 GLN A C 1
ATOM 1316 O O . GLN A 1 178 ? 16.262 -29.311 -30.575 1.00 34.59 178 GLN A O 1
ATOM 1321 N N . HIS A 1 179 ? 14.154 -29.898 -31.195 1.00 32.16 179 HIS A N 1
ATOM 1322 C CA . HIS A 1 179 ? 14.237 -31.346 -31.432 1.00 32.16 179 HIS A CA 1
ATOM 1323 C C . HIS A 1 179 ? 14.376 -32.287 -30.218 1.00 32.16 179 HIS A C 1
ATOM 1325 O O . HIS A 1 179 ? 15.463 -32.567 -29.736 1.00 32.16 179 HIS A O 1
ATOM 1331 N N . HIS A 1 180 ? 13.264 -32.933 -29.842 1.00 27.38 180 HIS A N 1
ATOM 1332 C CA . HIS A 1 180 ? 12.984 -34.266 -30.390 1.00 27.38 180 HIS A CA 1
ATOM 1333 C C . HIS A 1 180 ? 11.485 -34.591 -30.313 1.00 27.38 180 HIS A C 1
ATOM 1335 O O . HIS A 1 180 ? 10.879 -34.662 -29.248 1.00 27.38 180 HIS A O 1
ATOM 1341 N N . GLN A 1 181 ? 10.899 -34.788 -31.486 1.00 29.64 181 GLN A N 1
ATOM 1342 C CA . GLN A 1 181 ? 9.641 -35.486 -31.696 1.00 29.64 181 GLN A CA 1
ATOM 1343 C C . GLN A 1 181 ? 9.993 -36.978 -31.810 1.00 29.64 181 GLN A C 1
ATOM 1345 O O . GLN A 1 181 ? 10.900 -37.298 -32.572 1.00 29.64 181 GLN A O 1
ATOM 1350 N N . GLU A 1 182 ? 9.360 -37.862 -31.032 1.00 25.66 182 GLU A N 1
ATOM 1351 C CA . GLU A 1 182 ? 8.693 -39.085 -31.518 1.00 25.66 182 GLU A CA 1
ATOM 1352 C C . GLU A 1 182 ? 8.321 -40.087 -30.401 1.00 25.66 182 GLU A C 1
ATOM 1354 O O . GLU A 1 182 ? 9.137 -40.485 -29.579 1.00 25.66 182 GLU A O 1
ATOM 1359 N N . ARG A 1 183 ? 7.076 -40.574 -30.541 1.00 27.97 183 ARG A N 1
ATOM 1360 C CA . ARG A 1 183 ? 6.546 -41.916 -30.225 1.00 27.97 183 ARG A CA 1
ATOM 1361 C C . ARG A 1 183 ? 6.061 -42.263 -28.805 1.00 27.97 183 ARG A C 1
ATOM 1363 O O . ARG A 1 183 ? 6.795 -42.706 -27.939 1.00 27.97 183 ARG A O 1
ATOM 1370 N N . ALA A 1 184 ? 4.723 -42.280 -28.749 1.00 25.98 184 ALA A N 1
ATOM 1371 C CA . ALA A 1 184 ? 3.874 -43.459 -28.515 1.00 25.98 184 ALA A CA 1
ATOM 1372 C C . ALA A 1 184 ? 3.804 -44.051 -27.098 1.00 25.98 184 ALA A C 1
ATOM 1374 O O . ALA A 1 184 ? 4.758 -44.632 -26.599 1.00 25.98 184 ALA A O 1
ATOM 1375 N N . GLY A 1 185 ? 2.595 -44.065 -26.515 1.00 26.03 185 GLY A N 1
ATOM 1376 C CA . GLY A 1 185 ? 2.404 -44.774 -25.249 1.00 26.03 185 GLY A CA 1
ATOM 1377 C C . GLY A 1 185 ? 1.019 -44.783 -24.608 1.00 26.03 185 GLY A C 1
ATOM 1378 O O . GLY A 1 185 ? 0.933 -44.555 -23.417 1.00 26.03 185 GLY A O 1
ATOM 1379 N N . ARG A 1 186 ? -0.036 -45.108 -25.367 1.00 27.66 186 ARG A N 1
ATOM 1380 C CA . ARG A 1 186 ? -1.275 -45.782 -24.906 1.00 27.66 186 ARG A CA 1
ATOM 1381 C C . ARG A 1 186 ? -2.047 -45.205 -23.704 1.00 27.66 186 ARG A C 1
ATOM 1383 O O . ARG A 1 186 ? -1.752 -45.446 -22.542 1.00 27.66 186 ARG A O 1
ATOM 1390 N N . CYS A 1 187 ? -3.221 -44.695 -24.055 1.00 27.50 187 CYS A N 1
ATOM 1391 C CA . CYS A 1 187 ? -4.450 -44.809 -23.282 1.00 27.50 187 CYS A CA 1
ATOM 1392 C C . CYS A 1 187 ? -4.695 -46.273 -22.836 1.00 27.50 187 CYS A C 1
ATOM 1394 O O . CYS A 1 187 ? -4.676 -47.186 -23.670 1.00 27.50 187 CYS A O 1
ATOM 1396 N N . ARG A 1 188 ? -4.953 -46.501 -21.543 1.00 31.00 188 ARG A N 1
ATOM 1397 C CA . ARG A 1 188 ? -5.751 -47.638 -21.058 1.00 31.00 188 ARG A CA 1
ATOM 1398 C C . ARG A 1 188 ? -6.719 -47.154 -19.994 1.00 31.00 188 ARG A C 1
ATOM 1400 O O . ARG A 1 188 ? -6.342 -46.848 -18.870 1.00 31.00 188 ARG A O 1
ATOM 1407 N N . THR A 1 189 ? -7.978 -47.142 -20.391 1.00 36.06 189 THR A N 1
ATOM 1408 C CA . THR A 1 189 ? -9.121 -47.384 -19.530 1.00 36.06 189 THR A CA 1
ATOM 1409 C C . THR A 1 189 ? -9.088 -48.841 -19.060 1.00 36.06 189 THR A C 1
ATOM 1411 O O . THR A 1 189 ? -8.841 -49.756 -19.846 1.00 36.06 189 THR A O 1
ATOM 1414 N N . SER A 1 190 ? -9.376 -49.076 -17.785 1.00 34.91 190 SER A N 1
ATOM 1415 C CA . SER A 1 190 ? -9.931 -50.354 -17.344 1.00 34.91 190 SER A CA 1
ATOM 1416 C C . SER A 1 190 ? -10.851 -50.111 -16.159 1.00 34.91 190 SER A C 1
ATOM 1418 O O . SER A 1 190 ? -10.408 -49.897 -15.034 1.00 34.91 190 SER A O 1
ATOM 1420 N N . ALA A 1 191 ? -12.143 -50.146 -16.469 1.00 36.78 191 ALA A N 1
ATOM 1421 C CA . ALA A 1 191 ? -13.196 -50.505 -15.543 1.00 36.78 191 ALA A CA 1
ATOM 1422 C C . ALA A 1 191 ? -12.993 -51.953 -15.059 1.00 36.78 191 ALA A C 1
ATOM 1424 O O . ALA A 1 191 ? -12.513 -52.804 -15.811 1.00 36.78 191 ALA A O 1
ATOM 1425 N N . GLY A 1 192 ? -13.410 -52.239 -13.829 1.00 33.38 192 GLY A N 1
ATOM 1426 C CA . GLY A 1 192 ? -13.554 -53.593 -13.301 1.00 33.38 192 GLY A CA 1
ATOM 1427 C C . GLY A 1 192 ? -14.303 -53.574 -11.963 1.00 33.38 192 GLY A C 1
ATOM 1428 O O . GLY A 1 192 ? -14.157 -52.600 -11.233 1.00 33.38 192 GLY A O 1
ATOM 1429 N N . PRO A 1 193 ? -15.160 -54.567 -11.671 1.00 52.22 193 PRO A N 1
ATOM 1430 C CA . PRO A 1 193 ? -16.507 -54.278 -11.193 1.00 52.22 193 PRO A CA 1
ATOM 1431 C C . PRO A 1 193 ? -16.769 -54.581 -9.715 1.00 52.22 193 PRO A C 1
ATOM 1433 O O . PRO A 1 193 ? -16.116 -55.406 -9.079 1.00 52.22 193 PRO A O 1
ATOM 1436 N N . ASP A 1 194 ? -17.853 -53.957 -9.265 1.00 46.25 194 ASP A N 1
ATOM 1437 C CA . ASP A 1 194 ? -18.719 -54.301 -8.144 1.00 46.25 194 ASP A CA 1
ATOM 1438 C C . ASP A 1 194 ? -19.027 -55.806 -8.033 1.00 46.25 194 ASP A C 1
ATOM 1440 O O . ASP A 1 194 ? -19.461 -56.433 -9.007 1.00 46.25 194 ASP A O 1
ATOM 1444 N N . ARG A 1 195 ? -18.915 -56.361 -6.818 1.00 54.25 195 ARG A N 1
ATOM 1445 C CA . ARG A 1 195 ? -19.723 -57.506 -6.361 1.00 54.25 195 ARG A CA 1
ATOM 1446 C C . ARG A 1 195 ? -20.007 -57.415 -4.863 1.00 54.25 195 ARG A C 1
ATOM 1448 O O . ARG A 1 195 ? -19.185 -57.771 -4.026 1.00 54.25 195 ARG A O 1
ATOM 1455 N N . HIS A 1 196 ? -21.250 -57.054 -4.564 1.00 50.72 196 HIS A N 1
ATOM 1456 C CA . HIS A 1 196 ? -21.988 -57.469 -3.376 1.00 50.72 196 HIS A CA 1
ATOM 1457 C C . HIS A 1 196 ? -21.835 -58.973 -3.072 1.00 50.72 196 HIS A C 1
ATOM 1459 O O . HIS A 1 196 ? -22.056 -59.807 -3.954 1.00 50.72 196 HIS A O 1
ATOM 1465 N N . ARG A 1 197 ? -21.672 -59.321 -1.788 1.00 50.62 197 ARG A N 1
ATOM 1466 C CA . ARG A 1 197 ? -22.580 -60.266 -1.112 1.00 50.62 197 ARG A CA 1
ATOM 1467 C C . ARG A 1 197 ? -22.475 -60.171 0.408 1.00 50.62 197 ARG A C 1
ATOM 1469 O O . ARG A 1 197 ? -21.419 -60.378 0.987 1.00 50.62 197 ARG A O 1
ATOM 1476 N N . ALA A 1 198 ? -23.627 -59.895 1.004 1.00 54.97 198 ALA A N 1
ATOM 1477 C CA . ALA A 1 198 ? -23.930 -60.074 2.409 1.00 54.97 198 ALA A CA 1
ATOM 1478 C C . ALA A 1 198 ? -23.942 -61.561 2.797 1.00 54.97 198 ALA A C 1
ATOM 1480 O O . ALA A 1 198 ? -24.425 -62.396 2.022 1.00 54.97 198 ALA A O 1
ATOM 1481 N N . ARG A 1 199 ? -23.491 -61.849 4.017 1.00 61.22 199 ARG A N 1
ATOM 1482 C CA . ARG A 1 199 ? -24.203 -62.615 5.049 1.00 61.22 199 ARG A CA 1
ATOM 1483 C C . ARG A 1 199 ? -23.511 -62.401 6.386 1.00 61.22 199 ARG A C 1
ATOM 1485 O O . ARG A 1 199 ? -22.265 -62.336 6.373 1.00 61.22 199 ARG A O 1
#

Secondary structure (DSSP, 8-state):
-PPP--EETTEEPPTT---EEEEEPPPTTT-HHHHHHHHHHGGGGTT-SB--SS--BTTB-TTEEEEEEEE-SS-TTTS-HHHHHHHHHHHHHHHTTPPP---EEEEEEEETTEEEEEEES-HHHHHHHHHHHHHHHHHH--PPP--S-SSSS---GGGEEEE---B-GGG----------------------------

Foldseek 3Di:
DDADFDDALQHTDDPPWAWDFDWDFDQLVPCQVVLVVQVVCQVVCPPPQFDQPFPRDNSRRTQWTQTLDTPRLDTVVPCDPVLVVQLVVLLCVLCPPPDDDDWDWADWDQDSNGTWTFIPPLPSLNSNSVSSVRSCCRSPNDRDDRPHPPDPPCPPSSGIGDGDGDRDPVVPPPDDDDDDDDDDDDDDDDDDDDDDDDD

Radius of gyration: 23.23 Å; chains: 1; bounding box: 44×82×49 Å